Protein AF-0000000080635692 (afdb_homodimer)

Structure (mmCIF, N/CA/C/O backbone):
data_AF-0000000080635692-model_v1
#
loop_
_entity.id
_entity.type
_entity.pdbx_description
1 polymer 'GapR-like DNA-binding domain-containing protein'
#
loop_
_atom_site.group_PDB
_atom_site.id
_atom_site.type_symbol
_atom_site.label_atom_id
_atom_site.label_alt_id
_atom_site.label_comp_id
_atom_site.label_asym_id
_atom_site.label_entity_id
_atom_site.label_seq_id
_atom_site.pdbx_PDB_ins_code
_atom_site.Cartn_x
_atom_site.Cartn_y
_atom_site.Cartn_z
_atom_site.occupancy
_atom_site.B_iso_or_equiv
_atom_site.auth_seq_id
_atom_site.auth_comp_id
_atom_site.auth_asym_id
_atom_site.auth_atom_id
_atom_site.pdbx_PDB_model_num
ATOM 1 N N . MET A 1 1 ? 3.641 36.094 13.242 1 34.53 1 MET A N 1
ATOM 2 C CA . MET A 1 1 ? 2.211 35.938 12.977 1 34.53 1 MET A CA 1
ATOM 3 C C . MET A 1 1 ? 1.721 34.562 13.352 1 34.53 1 MET A C 1
ATOM 5 O O . MET A 1 1 ? 2.088 33.562 12.703 1 34.53 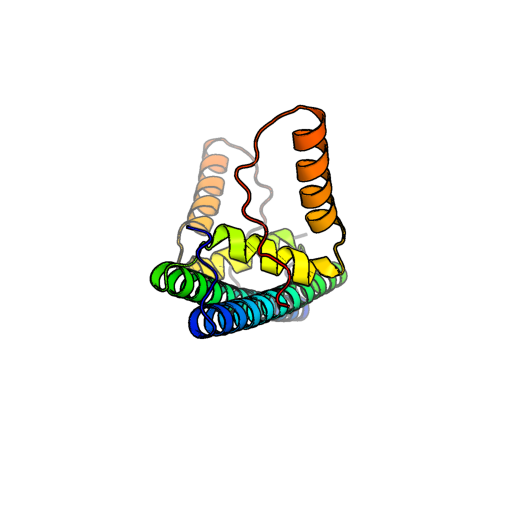1 MET A O 1
ATOM 9 N N . THR A 1 2 ? 1.763 34.188 14.562 1 43.5 2 THR A N 1
ATOM 10 C CA . THR A 1 2 ? 1.335 32.969 15.211 1 43.5 2 THR A CA 1
ATOM 11 C C . THR A 1 2 ? 0.018 32.469 14.625 1 43.5 2 THR A C 1
ATOM 13 O O . THR A 1 2 ? -1.03 33.094 14.828 1 43.5 2 THR A O 1
ATOM 16 N N . THR A 1 3 ? -0.09 32.25 13.336 1 49.03 3 THR A N 1
ATOM 17 C CA . THR A 1 3 ? -1.392 32.094 12.695 1 49.03 3 THR A CA 1
ATOM 18 C C . THR A 1 3 ? -2.201 31.016 13.422 1 49.03 3 THR A C 1
ATOM 20 O O . THR A 1 3 ? -1.863 29.828 13.359 1 49.03 3 THR A O 1
ATOM 23 N N . GLY A 1 4 ? -2.609 31.234 14.594 1 55.62 4 GLY A N 1
ATOM 24 C CA . GLY A 1 4 ? -3.666 30.516 15.281 1 55.62 4 GLY A CA 1
ATOM 25 C C . GLY A 1 4 ? -4.773 30.062 14.352 1 55.62 4 GLY A C 1
ATOM 26 O O . GLY A 1 4 ? -5.117 30.75 13.391 1 55.62 4 GLY A O 1
ATOM 27 N N . PHE A 1 5 ? -4.711 28.703 14.07 1 64.5 5 PHE A N 1
ATOM 28 C CA . PHE A 1 5 ? -5.852 28.219 13.305 1 64.5 5 PHE A CA 1
ATOM 29 C C . PHE A 1 5 ? -7.152 28.812 13.836 1 64.5 5 PHE A C 1
ATOM 31 O O . PHE A 1 5 ? -7.348 28.906 15.047 1 64.5 5 PHE A O 1
ATOM 38 N N . ASN A 1 6 ? -7.836 29.609 12.984 1 79.62 6 ASN A N 1
ATOM 39 C CA . ASN A 1 6 ? -9.211 29.875 13.406 1 79.62 6 ASN A CA 1
ATOM 40 C C . ASN A 1 6 ? -10.016 28.578 13.539 1 79.62 6 ASN A C 1
ATOM 42 O O . ASN A 1 6 ? -9.539 27.516 13.164 1 79.62 6 ASN A O 1
ATOM 46 N N . THR A 1 7 ? -11.055 28.719 14.281 1 84.75 7 THR A N 1
ATOM 47 C CA . THR A 1 7 ? -11.875 27.578 14.664 1 84.75 7 THR A CA 1
ATOM 48 C C . THR A 1 7 ? -12.312 26.797 13.43 1 84.75 7 THR A C 1
ATOM 50 O O . THR A 1 7 ? -12.375 25.562 13.461 1 84.75 7 THR A O 1
ATOM 53 N N . THR A 1 8 ? -12.562 27.469 12.273 1 90 8 THR A N 1
ATOM 54 C CA . THR A 1 8 ? -13.023 26.828 11.047 1 90 8 THR A CA 1
ATOM 55 C C . THR A 1 8 ? -11.914 25.969 10.438 1 90 8 THR A C 1
ATOM 57 O O . THR A 1 8 ? -12.148 24.828 10.023 1 90 8 THR A O 1
ATOM 60 N N . ALA A 1 9 ? -10.758 26.531 10.328 1 89.5 9 ALA A N 1
ATOM 61 C CA . ALA A 1 9 ? -9.617 25.797 9.781 1 89.5 9 ALA A CA 1
ATOM 62 C C . ALA A 1 9 ? -9.273 24.594 10.656 1 89.5 9 ALA A C 1
ATOM 64 O O . ALA A 1 9 ? -8.938 23.516 10.141 1 89.5 9 ALA A O 1
ATOM 65 N N . ALA A 1 10 ? -9.422 24.766 11.93 1 89.5 10 ALA A N 1
ATOM 66 C CA . ALA A 1 10 ? -9.156 23.672 12.859 1 89.5 10 ALA A CA 1
ATOM 67 C C . ALA A 1 10 ? -10.133 22.531 12.656 1 89.5 10 ALA A C 1
ATOM 69 O O . ALA A 1 10 ? -9.742 21.359 12.656 1 89.5 10 ALA A O 1
ATOM 70 N N . ASP A 1 11 ? -11.328 22.859 12.5 1 92.88 11 ASP A N 1
ATOM 71 C CA . ASP A 1 11 ? -12.367 21.859 12.281 1 92.88 11 ASP A CA 1
ATOM 72 C C . ASP A 1 11 ? -12.148 21.125 10.969 1 92.88 11 ASP A C 1
ATOM 74 O O . ASP A 1 11 ? -12.312 19.906 10.906 1 92.88 11 ASP A O 1
ATOM 78 N N . GLN A 1 12 ? -11.773 21.828 9.906 1 95.56 12 GLN A N 1
ATOM 79 C CA . GLN A 1 12 ? -11.508 21.219 8.609 1 95.56 12 GLN A CA 1
ATOM 80 C C . GLN A 1 12 ? -10.336 20.25 8.688 1 95.56 12 GLN A C 1
ATOM 82 O O . GLN A 1 12 ? -10.398 19.141 8.156 1 95.56 12 GLN A O 1
ATOM 87 N N . LEU A 1 13 ? -9.367 20.719 9.367 1 96 13 LEU A N 1
ATOM 88 C CA . LEU A 1 13 ? -8.188 19.875 9.523 1 96 13 LEU A CA 1
ATOM 89 C C . LEU A 1 13 ? -8.531 18.594 10.258 1 96 13 LEU A C 1
ATOM 91 O O . LEU A 1 13 ? -8.07 17.516 9.875 1 96 13 LEU A O 1
ATOM 95 N N . LYS A 1 14 ? -9.297 18.703 11.266 1 95.81 14 LYS A N 1
ATOM 96 C CA . LYS A 1 14 ? -9.734 17.516 12.016 1 95.81 14 LYS A CA 1
ATOM 97 C C . LYS A 1 14 ? -10.508 16.562 11.117 1 95.81 14 LYS A C 1
ATOM 99 O O . LYS A 1 14 ? -10.32 15.344 11.188 1 95.81 14 LYS A O 1
ATOM 104 N N . GLN A 1 15 ? -11.297 17.078 10.266 1 97.5 15 GLN A N 1
ATOM 105 C CA . GLN A 1 15 ? -12.078 16.234 9.359 1 97.5 15 GLN A CA 1
ATOM 106 C C . GLN A 1 15 ? -11.172 15.5 8.375 1 97.5 15 GLN A C 1
ATOM 108 O O . GLN A 1 15 ? -11.375 14.312 8.102 1 97.5 15 GLN A O 1
ATOM 113 N N . PHE A 1 16 ? -10.211 16.234 7.84 1 98 16 PHE A N 1
ATOM 114 C CA . PHE A 1 16 ? -9.266 15.609 6.922 1 98 16 PHE A CA 1
ATOM 115 C C . PHE A 1 16 ? -8.492 14.5 7.617 1 98 16 PHE A C 1
ATOM 117 O O . PHE A 1 16 ? -8.367 13.398 7.082 1 98 16 PHE A O 1
ATOM 124 N N . ALA A 1 17 ? -8.07 14.727 8.773 1 96.88 17 ALA A N 1
ATOM 125 C CA . ALA A 1 17 ? -7.297 13.742 9.523 1 96.88 17 ALA A CA 1
ATOM 126 C C . ALA A 1 17 ? -8.117 12.484 9.781 1 96.88 17 ALA A C 1
ATOM 128 O O . ALA A 1 17 ? -7.625 11.367 9.594 1 96.88 17 ALA A O 1
ATOM 129 N N . ASP A 1 18 ? -9.344 12.734 10.156 1 97.62 18 ASP A N 1
ATOM 130 C CA . ASP A 1 18 ? -10.227 11.609 10.445 1 97.62 18 ASP A CA 1
ATOM 131 C C . ASP A 1 18 ? -10.461 10.758 9.195 1 97.62 18 ASP A C 1
ATOM 133 O O . ASP A 1 18 ? -10.438 9.523 9.266 1 97.62 18 ASP A O 1
ATOM 137 N N . ARG A 1 19 ? -10.688 11.383 8.102 1 98.62 19 ARG A N 1
ATOM 138 C CA . ARG A 1 19 ? -10.914 10.672 6.852 1 98.62 19 ARG A CA 1
ATOM 139 C C . ARG A 1 19 ? -9.664 9.914 6.422 1 98.62 19 ARG A C 1
ATOM 141 O O . ARG A 1 19 ? -9.75 8.766 5.98 1 98.62 19 ARG A O 1
ATOM 148 N N . MET A 1 20 ? -8.578 10.547 6.543 1 98.19 20 MET A N 1
ATOM 149 C CA . MET A 1 20 ? -7.316 9.914 6.172 1 98.19 20 MET A CA 1
ATOM 150 C C . MET A 1 20 ? -7.059 8.672 7.02 1 98.19 20 MET A C 1
ATOM 152 O O . MET A 1 20 ? -6.691 7.621 6.492 1 98.19 20 MET A O 1
ATOM 156 N N . GLU A 1 21 ? -7.234 8.883 8.273 1 95.75 21 GLU A N 1
ATOM 157 C CA . GLU A 1 21 ? -7.055 7.762 9.188 1 95.75 21 GLU A CA 1
ATOM 158 C C . GLU A 1 21 ? -7.965 6.598 8.82 1 95.75 21 GLU A C 1
ATOM 160 O O . GLU A 1 21 ? -7.527 5.445 8.789 1 95.75 21 GLU A O 1
ATOM 165 N N . ARG A 1 22 ? -9.172 6.938 8.539 1 98.06 22 ARG A N 1
ATOM 166 C CA . ARG A 1 22 ? -10.141 5.91 8.18 1 98.06 22 ARG A CA 1
ATOM 167 C C . ARG A 1 22 ? -9.711 5.176 6.91 1 98.06 22 ARG A C 1
ATOM 169 O O . ARG A 1 22 ? -9.781 3.947 6.844 1 98.06 22 ARG A O 1
ATOM 176 N N . LEU A 1 23 ? -9.289 5.906 5.926 1 98.38 23 LEU A N 1
ATOM 177 C CA . LEU A 1 23 ? -8.828 5.305 4.676 1 98.38 23 LEU A CA 1
ATOM 178 C C . LEU A 1 23 ? -7.625 4.402 4.914 1 98.38 23 LEU A C 1
ATOM 180 O O . LEU A 1 23 ? -7.57 3.281 4.406 1 98.38 23 LEU A O 1
ATOM 184 N N . MET A 1 24 ? -6.75 4.855 5.688 1 96.81 24 MET A N 1
ATOM 185 C CA . MET A 1 24 ? -5.535 4.09 5.945 1 96.81 24 MET A CA 1
ATOM 186 C C . MET A 1 24 ? -5.848 2.82 6.734 1 96.81 24 MET A C 1
ATOM 188 O O . MET A 1 24 ? -5.262 1.767 6.48 1 96.81 24 MET A O 1
ATOM 192 N N . ASP A 1 25 ? -6.773 2.959 7.68 1 96.69 25 ASP A N 1
ATOM 193 C CA . ASP A 1 25 ? -7.191 1.784 8.438 1 96.69 25 ASP A CA 1
ATOM 194 C C . ASP A 1 25 ? -7.84 0.744 7.531 1 96.69 25 ASP A C 1
ATOM 196 O O . ASP A 1 25 ? -7.594 -0.456 7.672 1 96.69 25 ASP A O 1
ATOM 200 N N . GLU A 1 26 ? -8.641 1.218 6.652 1 98.5 26 GLU A N 1
ATOM 201 C CA . GLU A 1 26 ? -9.289 0.305 5.715 1 98.5 26 GLU A CA 1
ATOM 202 C C . GLU A 1 26 ? -8.266 -0.375 4.809 1 98.5 26 GLU A C 1
ATOM 204 O O . GLU A 1 26 ? -8.344 -1.582 4.57 1 98.5 26 GLU A O 1
ATOM 209 N N . ILE A 1 27 ? -7.34 0.357 4.375 1 98.19 27 ILE A N 1
ATOM 210 C CA . ILE A 1 27 ? -6.281 -0.199 3.537 1 98.19 27 ILE A CA 1
ATOM 211 C C . ILE A 1 27 ? -5.516 -1.268 4.316 1 98.19 27 ILE A C 1
ATOM 213 O O . ILE A 1 27 ? -5.289 -2.369 3.809 1 98.19 27 ILE A O 1
ATOM 217 N N . ASP A 1 28 ? -5.145 -0.948 5.535 1 96.69 28 ASP A N 1
ATOM 218 C CA . ASP A 1 28 ? -4.391 -1.886 6.363 1 96.69 28 ASP A CA 1
ATOM 219 C C . ASP A 1 28 ? -5.188 -3.168 6.598 1 96.69 28 ASP A C 1
ATOM 221 O O . ASP A 1 28 ? -4.613 -4.258 6.645 1 96.69 28 ASP A O 1
ATOM 225 N N . GLY A 1 29 ? -6.48 -2.986 6.809 1 97.88 29 GLY A N 1
ATOM 226 C CA . GLY A 1 29 ? -7.316 -4.168 6.949 1 97.88 29 GLY A CA 1
ATOM 227 C C . GLY A 1 29 ? -7.273 -5.078 5.738 1 97.88 29 GLY A C 1
ATOM 228 O O . GLY A 1 29 ? -7.133 -6.293 5.871 1 97.88 29 GLY A O 1
ATOM 229 N N . LEU A 1 30 ? -7.262 -4.48 4.582 1 98.62 30 LEU A N 1
ATOM 230 C CA . LEU A 1 30 ? -7.227 -5.258 3.35 1 98.62 30 LEU A CA 1
ATOM 231 C C . LEU A 1 30 ? -5.848 -5.883 3.143 1 98.62 30 LEU A C 1
ATOM 233 O O . LEU A 1 30 ? -5.738 -6.996 2.631 1 98.62 30 LEU A O 1
ATOM 237 N N . LYS A 1 31 ? -4.828 -5.203 3.492 1 98.19 31 LYS A N 1
ATOM 238 C CA . LYS A 1 31 ? -3.477 -5.75 3.41 1 98.19 31 LYS A CA 1
ATOM 239 C C . LYS A 1 31 ? -3.318 -6.965 4.324 1 98.19 31 LYS A C 1
ATOM 241 O O . LYS A 1 31 ? -2.639 -7.93 3.969 1 98.19 31 LYS A O 1
ATOM 246 N N . ALA A 1 32 ? -3.92 -6.832 5.492 1 98.19 32 ALA A N 1
ATOM 247 C CA . ALA A 1 32 ? -3.885 -7.973 6.406 1 98.19 32 ALA A CA 1
ATOM 248 C C . ALA A 1 32 ? -4.617 -9.172 5.812 1 98.19 32 ALA A C 1
ATOM 250 O O . ALA A 1 32 ? -4.141 -10.305 5.898 1 98.19 32 ALA A O 1
ATOM 251 N N . ASP A 1 33 ? -5.777 -8.938 5.137 1 98.75 33 ASP A N 1
ATOM 252 C CA . ASP A 1 33 ? -6.512 -9.992 4.453 1 98.75 33 ASP A CA 1
ATOM 253 C C . ASP A 1 33 ? -5.676 -10.609 3.336 1 98.75 33 ASP A C 1
ATOM 255 O O . ASP A 1 33 ? -5.688 -11.828 3.146 1 98.75 33 ASP A O 1
ATOM 259 N N . LEU A 1 34 ? -4.977 -9.773 2.652 1 98.5 34 LEU A N 1
ATOM 260 C CA . LEU A 1 34 ? -4.113 -10.227 1.568 1 98.5 34 LEU A CA 1
ATOM 261 C C . LEU A 1 34 ? -2.992 -11.109 2.104 1 98.5 34 LEU A C 1
ATOM 263 O O . LEU A 1 34 ? -2.684 -12.156 1.52 1 98.5 34 LEU A O 1
ATOM 267 N N . LYS A 1 35 ? -2.414 -10.703 3.162 1 98.31 35 LYS A N 1
ATOM 268 C CA . LYS A 1 35 ? -1.378 -11.5 3.809 1 98.31 35 LYS A CA 1
ATOM 269 C C . LYS A 1 35 ? -1.917 -12.867 4.219 1 98.31 35 LYS A C 1
ATOM 271 O O . LYS A 1 35 ? -1.256 -13.891 4.016 1 98.31 35 LYS A O 1
ATOM 276 N N . ASP A 1 36 ? -3.084 -12.883 4.828 1 98.69 36 ASP A N 1
ATOM 277 C CA . ASP A 1 36 ? -3.713 -14.133 5.23 1 98.69 36 ASP A CA 1
ATOM 278 C C . ASP A 1 36 ? -3.99 -15.023 4.02 1 98.69 36 ASP A C 1
ATOM 280 O O . ASP A 1 36 ? -3.789 -16.234 4.074 1 98.69 36 ASP A O 1
ATOM 284 N N . LEU A 1 37 ? -4.418 -14.375 2.984 1 98.62 37 LEU A N 1
ATOM 285 C CA . LEU A 1 37 ? -4.684 -15.117 1.758 1 98.62 37 LEU A CA 1
ATOM 286 C C . LEU A 1 37 ? -3.402 -15.727 1.206 1 98.62 37 LEU A C 1
ATOM 288 O O . LEU A 1 37 ? -3.4 -16.875 0.763 1 98.62 37 LEU A O 1
ATOM 292 N N . A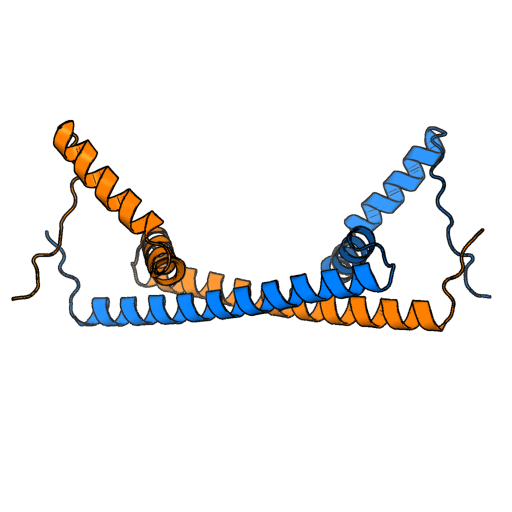RG A 1 38 ? -2.359 -15.055 1.225 1 98.25 38 ARG A N 1
ATOM 293 C CA . ARG A 1 38 ? -1.072 -15.57 0.768 1 98.25 38 ARG A CA 1
ATOM 294 C C . ARG A 1 38 ? -0.627 -16.75 1.613 1 98.25 38 ARG A C 1
ATOM 296 O O . ARG A 1 38 ? -0.097 -17.734 1.085 1 98.25 38 ARG A O 1
ATOM 303 N N . SER A 1 39 ? -0.915 -16.656 2.932 1 98.38 39 SER A N 1
ATOM 304 C CA . SER A 1 39 ? -0.61 -17.781 3.82 1 98.38 39 SER A CA 1
ATOM 305 C C . SER A 1 39 ? -1.441 -19 3.469 1 98.38 39 SER A C 1
ATOM 307 O O . SER A 1 39 ? -0.943 -20.141 3.516 1 98.38 39 SER A O 1
ATOM 309 N N . GLU A 1 40 ? -2.721 -18.828 3.109 1 98.25 40 GLU A N 1
ATOM 310 C CA . GLU A 1 40 ? -3.588 -19.922 2.668 1 98.25 40 GLU A CA 1
ATOM 311 C C . GLU A 1 40 ? -3.051 -20.578 1.396 1 98.25 40 GLU A C 1
ATOM 313 O O . GLU A 1 40 ? -3.035 -21.797 1.278 1 98.25 40 GLU A O 1
ATOM 318 N N . VAL A 1 41 ? -2.688 -19.781 0.514 1 97.69 41 VAL A N 1
ATOM 319 C CA . VAL A 1 41 ? -2.143 -20.25 -0.758 1 97.69 41 VAL A CA 1
ATOM 320 C C . VAL A 1 41 ? -0.922 -21.125 -0.506 1 97.69 41 VAL A C 1
ATOM 322 O O . VAL A 1 41 ? -0.829 -22.234 -1.041 1 97.69 41 VAL A O 1
ATOM 325 N N . LYS A 1 42 ? -0.024 -20.641 0.302 1 97.56 42 LYS A N 1
ATOM 326 C CA . LYS A 1 42 ? 1.175 -21.391 0.653 1 97.56 42 LYS A CA 1
ATOM 327 C C . LYS A 1 42 ? 0.815 -22.719 1.311 1 97.56 42 LYS A C 1
ATOM 329 O O . LYS A 1 42 ? 1.393 -23.75 0.981 1 97.56 42 LYS A O 1
ATOM 334 N N . SER A 1 43 ? -0.091 -22.75 2.152 1 97.81 43 SER A N 1
ATOM 335 C CA . SER A 1 43 ? -0.489 -23.953 2.875 1 97.81 43 SER A CA 1
ATOM 336 C C . SER A 1 43 ? -1.114 -24.984 1.937 1 97.81 43 SER A C 1
ATOM 338 O O . SER A 1 43 ? -1.031 -26.188 2.182 1 97.81 43 SER A O 1
ATOM 340 N N . ALA A 1 44 ? -1.711 -24.516 0.87 1 96.56 44 ALA A N 1
ATOM 341 C CA . ALA A 1 44 ? -2.357 -25.391 -0.106 1 96.56 44 ALA A CA 1
ATOM 342 C C . ALA A 1 44 ? -1.337 -25.969 -1.08 1 96.56 44 ALA A C 1
ATOM 344 O O . ALA A 1 44 ? -1.682 -26.797 -1.928 1 96.56 44 ALA A O 1
ATOM 345 N N . GLY A 1 45 ? -0.077 -25.469 -0.987 1 95.94 45 GLY A N 1
ATOM 346 C CA . GLY A 1 45 ? 1.001 -26.062 -1.765 1 95.94 45 GLY A CA 1
ATOM 347 C C . GLY A 1 45 ? 1.312 -25.281 -3.033 1 95.94 45 GLY A C 1
ATOM 348 O O . GLY A 1 45 ? 2.004 -25.797 -3.92 1 95.94 45 GLY A O 1
ATOM 349 N N . PHE A 1 46 ? 0.699 -24.109 -3.129 1 95.56 46 PHE A N 1
ATOM 350 C CA . PHE A 1 46 ? 0.946 -23.297 -4.316 1 95.56 46 PHE A CA 1
ATOM 351 C C . PHE A 1 46 ? 2.119 -22.359 -4.09 1 95.56 46 PHE A C 1
ATOM 353 O O . PHE A 1 46 ? 2.445 -22.031 -2.949 1 95.56 46 PHE A O 1
ATOM 360 N N . ASN A 1 47 ? 2.709 -21.906 -5.258 1 95.5 47 ASN A N 1
ATOM 361 C CA . ASN A 1 47 ? 3.781 -20.922 -5.258 1 95.5 47 ASN A CA 1
ATOM 362 C C . ASN A 1 47 ? 3.232 -19.5 -5.223 1 95.5 47 ASN A C 1
ATOM 364 O O . ASN A 1 47 ? 2.699 -19.016 -6.219 1 95.5 47 ASN A O 1
ATOM 368 N N . ILE A 1 48 ? 3.479 -18.859 -4.16 1 96.38 48 ILE A N 1
ATOM 369 C CA . ILE A 1 48 ? 2.885 -17.547 -3.926 1 96.38 48 ILE A CA 1
ATOM 370 C C . ILE A 1 48 ? 3.492 -16.531 -4.887 1 96.38 48 ILE A C 1
ATOM 372 O O . ILE A 1 48 ? 2.793 -15.641 -5.391 1 96.38 48 ILE A O 1
ATOM 376 N N . LYS A 1 49 ? 4.75 -16.547 -5.09 1 93.06 49 LYS A N 1
ATOM 377 C CA . LYS A 1 49 ? 5.406 -15.586 -5.98 1 93.06 49 LYS A CA 1
ATOM 378 C C . LYS A 1 49 ? 4.887 -15.727 -7.41 1 93.06 49 LYS A C 1
ATOM 380 O O . LYS A 1 49 ? 4.691 -14.727 -8.102 1 93.06 49 LYS A O 1
ATOM 385 N N . ALA A 1 50 ? 4.711 -16.953 -7.832 1 91.38 50 ALA A N 1
ATOM 386 C CA . ALA A 1 50 ? 4.137 -17.203 -9.148 1 91.38 50 ALA A CA 1
ATOM 387 C C . ALA A 1 50 ? 2.719 -16.641 -9.242 1 91.38 50 ALA A C 1
ATOM 389 O O . AL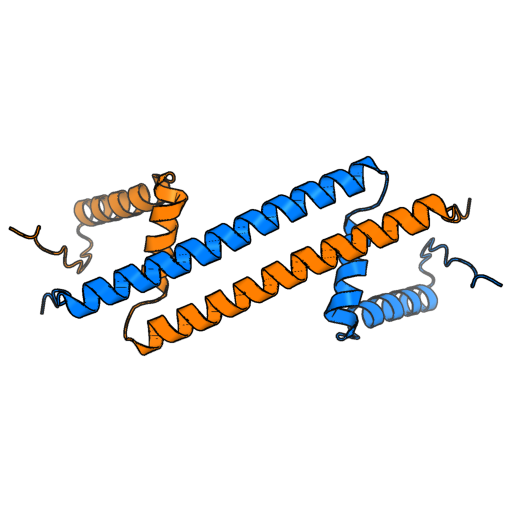A A 1 50 ? 2.35 -16.031 -10.25 1 91.38 50 ALA A O 1
ATOM 390 N N . LEU A 1 51 ? 1.971 -16.875 -8.172 1 94.81 51 LEU A N 1
ATOM 391 C CA . LEU A 1 51 ? 0.606 -16.359 -8.148 1 94.81 51 LEU A CA 1
ATOM 392 C C . LEU A 1 51 ? 0.602 -14.836 -8.188 1 94.81 51 LEU A C 1
ATOM 394 O O . LEU A 1 51 ? -0.206 -14.227 -8.898 1 94.81 51 LEU A O 1
ATOM 398 N N . ASP A 1 52 ? 1.481 -14.273 -7.465 1 93.12 52 ASP A N 1
ATOM 399 C CA . ASP A 1 52 ? 1.615 -12.82 -7.48 1 93.12 52 ASP A CA 1
ATOM 400 C C . ASP A 1 52 ? 1.857 -12.305 -8.898 1 93.12 52 ASP A C 1
ATOM 402 O O . ASP A 1 52 ? 1.209 -11.352 -9.336 1 93.12 52 ASP A O 1
ATOM 406 N N . LYS A 1 53 ? 2.793 -12.867 -9.539 1 88.38 53 LYS A N 1
ATOM 407 C CA . LYS A 1 53 ? 3.117 -12.461 -10.898 1 88.38 53 LYS A CA 1
ATOM 408 C C . LYS A 1 53 ? 1.931 -12.68 -11.836 1 88.38 53 LYS A C 1
ATOM 410 O O . LYS A 1 53 ? 1.661 -11.852 -12.711 1 88.38 53 LYS A O 1
ATOM 415 N N . LEU A 1 54 ? 1.24 -13.812 -11.656 1 90.31 54 LEU A N 1
ATOM 416 C CA . LEU A 1 54 ? 0.06 -14.102 -12.461 1 90.31 54 LEU A CA 1
ATOM 417 C C . LEU A 1 54 ? -0.994 -13.016 -12.289 1 90.31 54 LEU A C 1
ATOM 419 O O . LEU A 1 54 ? -1.526 -12.5 -13.281 1 90.31 54 LEU A O 1
ATOM 423 N N . VAL A 1 55 ? -1.242 -12.68 -11.047 1 92.5 55 VAL A N 1
ATOM 424 C CA . VAL A 1 55 ? -2.26 -11.68 -10.758 1 92.5 55 VAL A CA 1
ATOM 425 C C . VAL A 1 55 ? -1.809 -10.312 -11.273 1 92.5 55 VAL A C 1
ATOM 427 O O . VAL A 1 55 ? -2.615 -9.547 -11.812 1 92.5 55 VAL A O 1
ATOM 430 N N . ALA A 1 56 ? -0.522 -10.031 -11.172 1 88.56 56 ALA A N 1
ATOM 431 C CA . ALA A 1 56 ? 0.018 -8.789 -11.719 1 88.56 56 ALA A CA 1
ATOM 432 C C . ALA A 1 56 ? -0.214 -8.711 -13.219 1 88.56 56 ALA A C 1
ATOM 434 O O . ALA A 1 56 ? -0.571 -7.648 -13.742 1 88.56 56 ALA A O 1
ATOM 435 N N . ILE A 1 57 ? -0.02 -9.742 -13.867 1 84.5 57 ILE A N 1
ATOM 436 C CA . ILE A 1 57 ? -0.217 -9.805 -15.305 1 84.5 57 ILE A CA 1
ATOM 437 C C . ILE A 1 57 ? -1.692 -9.594 -15.641 1 84.5 57 ILE A C 1
ATOM 439 O O . ILE A 1 57 ? -2.027 -8.859 -16.562 1 84.5 57 ILE A O 1
ATOM 443 N N . ARG A 1 58 ? -2.527 -10.219 -14.836 1 86 58 ARG A N 1
ATOM 444 C CA . ARG A 1 58 ? -3.967 -10.086 -15.047 1 86 58 ARG A CA 1
ATOM 445 C C . ARG A 1 58 ? -4.414 -8.633 -14.875 1 86 58 ARG A C 1
ATOM 447 O O . ARG A 1 58 ? -5.277 -8.156 -15.609 1 86 58 ARG A O 1
ATOM 454 N N . ARG A 1 59 ? -3.881 -8.07 -13.859 1 87.44 59 ARG A N 1
ATOM 455 C CA . ARG A 1 59 ? -4.285 -6.715 -13.516 1 87.44 59 ARG A CA 1
ATOM 456 C C . ARG A 1 59 ? -3.688 -5.703 -14.492 1 87.44 59 ARG A C 1
ATOM 458 O O . ARG A 1 59 ? -4.301 -4.676 -14.781 1 87.44 59 ARG A O 1
ATOM 465 N N . LYS A 1 60 ? -2.309 -5.949 -14.547 1 72.25 60 LYS A N 1
ATOM 466 C CA . LYS A 1 60 ? -1.646 -5.105 -15.539 1 72.25 60 LYS A CA 1
ATOM 467 C C . LYS A 1 60 ? -2.072 -5.484 -16.953 1 72.25 60 LYS A C 1
ATOM 469 O O . LYS A 1 60 ? -1.646 -4.855 -17.922 1 72.25 60 LYS A O 1
ATOM 474 N N . ASP A 1 61 ? -2.496 -6.879 -16.953 1 59.03 61 ASP A N 1
ATOM 475 C CA . ASP A 1 61 ? -2.912 -7.43 -18.25 1 59.03 61 ASP A CA 1
ATOM 476 C C . ASP A 1 61 ? -3.625 -6.379 -19.094 1 59.03 61 ASP A C 1
ATOM 478 O O . ASP A 1 61 ? -3.533 -6.391 -20.312 1 59.03 61 ASP A O 1
ATOM 482 N N . ALA A 1 62 ? -4.27 -5.328 -18.406 1 53.19 62 ALA A N 1
ATOM 483 C CA . ALA A 1 62 ? -4.289 -4.367 -19.5 1 53.19 62 ALA A CA 1
ATOM 484 C C . ALA A 1 62 ? -2.871 -3.99 -19.922 1 53.19 62 ALA A C 1
ATOM 486 O O . ALA A 1 62 ? -2.666 -3.424 -21 1 53.19 62 ALA A O 1
ATOM 487 N N . GLY A 1 63 ? -1.911 -4.484 -18.922 1 51.75 63 GLY A N 1
ATOM 488 C CA . GLY A 1 63 ? -0.561 -3.984 -19.125 1 51.75 63 GLY A CA 1
ATOM 489 C C . GLY A 1 63 ? 0.361 -5.008 -19.766 1 51.75 63 GLY A C 1
ATOM 490 O O . GLY A 1 63 ? 0.607 -6.07 -19.188 1 51.75 63 GLY A O 1
ATOM 491 N N . GLU A 1 64 ? 0.564 -5.543 -20.828 1 65.69 64 GLU A N 1
ATOM 492 C CA . GLU A 1 64 ? 1.347 -6.059 -21.953 1 65.69 64 GLU A CA 1
ATOM 493 C C . GLU A 1 64 ? 2.828 -6.141 -21.594 1 65.69 64 GLU A C 1
ATOM 495 O O . GLU A 1 64 ? 3.523 -7.062 -22.016 1 65.69 64 GLU A O 1
ATOM 500 N N . GLN A 1 65 ? 3.104 -5.73 -20.391 1 71.88 65 GLN A N 1
ATOM 501 C CA . GLN A 1 65 ? 4.539 -5.566 -20.172 1 71.88 65 GLN A CA 1
ATOM 502 C C . GLN A 1 65 ? 5.145 -6.812 -19.531 1 71.88 65 GLN A C 1
ATOM 504 O O . GLN A 1 65 ? 6.215 -7.266 -19.938 1 71.88 65 GLN A O 1
ATOM 509 N N . GLU A 1 66 ? 4.414 -7.41 -18.516 1 73.56 66 GLU A N 1
ATOM 510 C CA . GLU A 1 66 ? 4.965 -8.586 -17.844 1 73.56 66 GLU A CA 1
ATOM 511 C C . GLU A 1 66 ? 4.945 -9.805 -18.766 1 73.56 66 GLU A C 1
ATOM 513 O O . GLU A 1 66 ? 5.906 -10.578 -18.812 1 73.56 66 GLU A O 1
ATOM 518 N N . ALA A 1 67 ? 3.924 -9.859 -19.391 1 75.69 67 ALA A N 1
ATOM 519 C CA . ALA A 1 67 ? 3.844 -10.938 -20.375 1 75.69 67 ALA A CA 1
ATOM 520 C C . ALA A 1 67 ? 4.922 -10.789 -21.453 1 75.69 67 ALA A C 1
ATOM 522 O O . ALA A 1 67 ? 5.52 -11.781 -21.875 1 75.69 67 ALA A O 1
ATOM 523 N N . GLU A 1 68 ? 5.129 -9.602 -21.781 1 80.5 68 GLU A N 1
ATOM 524 C CA . GLU A 1 68 ? 6.164 -9.297 -22.766 1 80.5 68 GLU A CA 1
ATOM 525 C C . GLU A 1 68 ? 7.547 -9.672 -22.234 1 80.5 68 GLU A C 1
ATOM 527 O O . GLU A 1 68 ? 8.352 -10.266 -22.953 1 80.5 68 GLU A O 1
ATOM 532 N N . LEU A 1 69 ? 7.676 -9.445 -21.016 1 79.38 69 LEU A N 1
ATOM 533 C CA . LEU A 1 69 ? 8.953 -9.781 -20.391 1 79.38 69 LEU A CA 1
ATOM 534 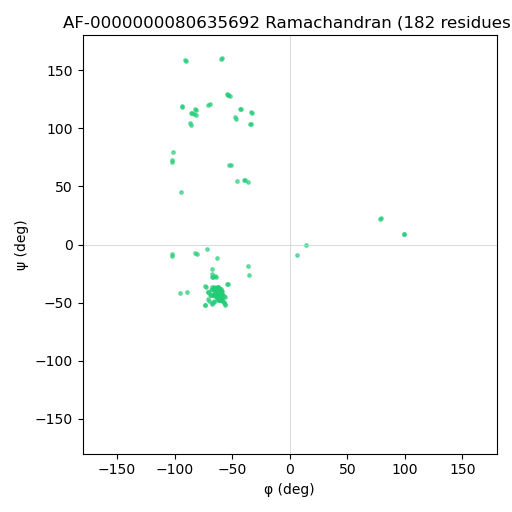C C . LEU A 1 69 ? 9.188 -11.289 -20.406 1 79.38 69 LEU A C 1
ATOM 536 O O . LEU A 1 69 ? 10.281 -11.742 -20.766 1 79.38 69 LEU A O 1
ATOM 540 N N . LEU A 1 70 ? 8.211 -11.977 -20 1 78.62 70 LEU A N 1
ATOM 541 C CA . LEU A 1 70 ? 8.344 -13.43 -19.984 1 78.62 70 LEU A CA 1
ATOM 542 C C . LEU A 1 70 ? 8.594 -13.969 -21.391 1 78.62 70 LEU A C 1
ATOM 544 O O . LEU A 1 70 ? 9.414 -14.875 -21.562 1 78.62 70 LEU A O 1
ATOM 548 N N . ASN A 1 71 ? 7.887 -13.43 -22.328 1 83.75 71 ASN A N 1
ATOM 549 C CA . ASN A 1 71 ? 8.117 -13.82 -23.719 1 83.75 71 ASN A CA 1
ATOM 550 C C . ASN A 1 71 ? 9.547 -13.531 -24.156 1 83.75 71 ASN A C 1
ATOM 552 O O . ASN A 1 71 ? 10.188 -14.367 -24.797 1 83.75 71 ASN A O 1
ATOM 556 N N . ASP A 1 72 ? 9.977 -12.398 -23.812 1 86.25 72 ASP A N 1
ATOM 557 C CA . ASP A 1 72 ? 11.336 -12.016 -24.172 1 86.25 72 ASP A CA 1
ATOM 558 C C . ASP A 1 72 ? 12.359 -12.938 -23.5 1 86.25 72 ASP A C 1
ATOM 560 O O . ASP A 1 72 ? 13.344 -13.328 -24.125 1 86.25 72 ASP A O 1
ATOM 564 N N . LEU A 1 73 ? 12.086 -13.211 -22.297 1 85.5 73 LEU A N 1
ATOM 565 C CA . LEU A 1 73 ? 12.984 -14.102 -21.562 1 85.5 73 LEU A CA 1
ATOM 566 C C . LEU A 1 73 ? 13.055 -15.469 -22.234 1 85.5 73 LEU A C 1
ATOM 568 O O . LEU A 1 73 ? 14.141 -16.031 -22.391 1 85.5 73 LEU A O 1
ATOM 572 N N . MET A 1 74 ? 11.961 -15.992 -22.594 1 85.94 74 MET A N 1
ATOM 573 C CA . MET A 1 74 ? 11.938 -17.281 -23.281 1 85.94 74 MET A CA 1
ATOM 574 C C . MET A 1 74 ? 12.688 -17.203 -24.609 1 85.94 74 MET A C 1
ATOM 576 O O . MET A 1 74 ? 13.438 -18.125 -24.953 1 85.94 74 MET A O 1
ATOM 580 N N . LEU A 1 75 ? 12.555 -16.125 -25.25 1 89.19 75 LEU A N 1
ATOM 581 C CA . LEU A 1 75 ? 13.227 -15.906 -26.531 1 89.19 75 LEU A CA 1
ATOM 582 C C . LEU A 1 75 ? 14.734 -15.82 -26.344 1 89.19 75 LEU A C 1
ATOM 584 O O . LEU A 1 75 ? 15.492 -16.469 -27.062 1 89.19 75 LEU A O 1
ATOM 588 N N . TYR A 1 76 ? 15.234 -15.039 -25.484 1 92.25 76 TYR A N 1
ATOM 589 C CA . TYR A 1 76 ? 16.656 -14.836 -25.203 1 92.25 76 TYR A CA 1
ATOM 590 C C . TYR A 1 76 ? 17.312 -16.125 -24.75 1 92.25 76 TYR A C 1
ATOM 592 O O . TYR A 1 76 ? 18.438 -16.438 -25.156 1 92.25 76 TYR A O 1
ATOM 600 N N . ALA A 1 77 ? 16.625 -16.766 -23.922 1 86.75 77 ALA A N 1
ATOM 601 C CA . ALA A 1 77 ? 17.141 -18.047 -23.438 1 86.75 77 ALA A CA 1
ATOM 602 C C . ALA A 1 77 ? 17.344 -19.031 -24.594 1 86.75 77 ALA A C 1
ATOM 604 O O . ALA A 1 77 ? 18.375 -19.703 -24.672 1 86.75 77 ALA A O 1
ATOM 605 N N . HIS A 1 78 ? 16.359 -19.016 -25.453 1 88.19 78 HIS A N 1
ATOM 606 C CA . HIS A 1 78 ? 16.453 -19.859 -26.625 1 88.19 78 HIS A CA 1
ATOM 607 C C . HIS A 1 78 ? 17.625 -19.453 -27.516 1 88.19 78 HIS A C 1
ATOM 609 O O . HIS A 1 78 ? 18.422 -20.297 -27.922 1 88.19 78 HIS A O 1
ATOM 615 N N . ALA A 1 79 ? 17.75 -18.25 -27.75 1 92.38 79 ALA A N 1
ATOM 616 C CA . ALA A 1 79 ? 18.781 -17.719 -28.641 1 92.38 79 ALA A CA 1
ATOM 617 C C . ALA A 1 79 ? 20.172 -17.969 -28.078 1 92.38 79 ALA A C 1
ATOM 619 O O . ALA A 1 79 ? 21.125 -18.156 -28.844 1 92.38 79 ALA A O 1
ATOM 620 N N . THR A 1 80 ? 20.234 -18.062 -26.734 1 93.69 80 THR A N 1
ATOM 621 C CA . THR A 1 80 ? 21.531 -18.188 -26.094 1 93.69 80 THR A CA 1
ATOM 622 C C . THR A 1 80 ? 21.797 -19.625 -25.672 1 93.69 80 THR A C 1
ATOM 624 O O . THR A 1 80 ? 22.891 -19.938 -25.188 1 93.69 80 THR A O 1
ATOM 627 N N . GLY A 1 81 ? 20.844 -20.438 -25.75 1 88.94 81 GLY A N 1
ATOM 628 C CA . GLY A 1 81 ? 20.984 -21.828 -25.375 1 88.94 81 GLY A CA 1
ATOM 629 C C . GLY A 1 81 ? 20.922 -22.047 -23.875 1 88.94 81 GLY A C 1
ATOM 630 O O . GLY A 1 81 ? 21.484 -23 -23.344 1 88.94 81 GLY A O 1
ATOM 631 N N . THR A 1 82 ? 20.297 -21.062 -23.25 1 87 82 THR A N 1
ATOM 632 C CA . THR A 1 82 ? 20.109 -21.188 -21.812 1 87 82 THR A CA 1
ATOM 633 C C . THR A 1 82 ? 18.891 -22.062 -21.5 1 87 82 THR A C 1
ATOM 635 O O . THR A 1 82 ? 17.766 -21.719 -21.875 1 87 82 THR A O 1
ATOM 638 N N . PRO A 1 83 ? 19.109 -23.172 -20.875 1 82.81 83 PRO A N 1
ATOM 639 C CA . PRO A 1 83 ? 17.953 -24.016 -20.609 1 82.81 83 PRO A CA 1
ATOM 640 C C . PRO A 1 83 ? 17.031 -23.438 -19.547 1 82.81 83 PRO A C 1
ATOM 642 O O . PRO A 1 83 ? 17.5 -22.969 -18.516 1 82.81 83 PRO A O 1
ATOM 645 N N . LEU A 1 84 ? 15.711 -23.172 -19.938 1 77.88 84 LEU A N 1
ATOM 646 C CA . LEU A 1 84 ? 14.672 -22.812 -18.984 1 77.88 84 LEU A CA 1
ATOM 647 C C . LEU A 1 84 ? 13.781 -24.016 -18.672 1 77.88 84 LEU A C 1
ATOM 649 O O . LEU A 1 84 ? 13.445 -24.797 -19.578 1 77.88 84 LEU A O 1
ATOM 653 N N . ASP A 1 85 ? 14.18 -24.891 -17.859 1 75.88 85 ASP A N 1
ATOM 654 C CA . ASP A 1 85 ? 13.398 -26.094 -17.562 1 75.88 85 ASP A CA 1
ATOM 655 C C . ASP A 1 85 ? 11.93 -25.75 -17.328 1 75.88 85 ASP A C 1
ATOM 657 O O . ASP A 1 85 ? 11.406 -25.984 -16.234 1 75.88 85 ASP A O 1
ATOM 661 N N . ILE A 1 86 ? 11.312 -25.016 -18.375 1 74.44 86 ILE A N 1
ATOM 662 C CA . ILE A 1 86 ? 9.914 -24.625 -18.266 1 74.44 86 ILE A CA 1
ATOM 663 C C . ILE A 1 86 ? 9.031 -25.672 -18.938 1 74.44 86 ILE A C 1
ATOM 665 O O . ILE A 1 86 ? 9.336 -26.125 -20.047 1 74.44 86 ILE A O 1
ATOM 669 N N . VAL A 1 87 ? 8.18 -26.266 -18.109 1 64.75 87 VAL A N 1
ATOM 670 C CA . VAL A 1 87 ? 7.172 -27.156 -18.688 1 64.75 87 VAL A CA 1
ATOM 671 C C . VAL A 1 87 ? 5.949 -26.344 -19.109 1 64.75 87 VAL A C 1
ATOM 673 O O . VAL A 1 87 ? 5.344 -25.656 -18.297 1 64.75 87 VAL A O 1
ATOM 676 N N . VAL A 1 88 ? 5.797 -26.125 -20.406 1 64.44 88 VAL A N 1
ATOM 677 C CA . VAL A 1 88 ? 4.594 -25.453 -20.906 1 64.44 88 VAL A CA 1
ATOM 678 C C . VAL A 1 88 ? 3.467 -26.484 -21.047 1 64.44 88 VAL A C 1
ATOM 680 O O . VAL A 1 88 ? 3.645 -27.516 -21.688 1 64.44 88 VAL A O 1
ATOM 683 N N . PRO A 1 89 ? 2.508 -26.297 -20.219 1 62.81 89 PRO A N 1
ATOM 684 C CA . PRO A 1 89 ? 1.443 -27.297 -20.391 1 62.81 89 PRO A CA 1
ATOM 685 C C . PRO A 1 89 ? 0.933 -27.375 -21.828 1 62.81 89 PRO A C 1
ATOM 687 O O . PRO A 1 89 ? 0.879 -26.359 -22.531 1 62.81 89 PRO A O 1
ATOM 690 N N . GLU A 1 90 ? 0.926 -28.609 -22.281 1 61.41 90 GLU A N 1
ATOM 691 C CA . GLU A 1 90 ? 0.377 -28.844 -23.625 1 61.41 90 GLU A CA 1
ATOM 692 C C . GLU A 1 90 ? -1.038 -28.281 -23.734 1 61.41 90 GLU A C 1
ATOM 694 O O . GLU A 1 90 ? -1.81 -28.328 -22.781 1 61.41 90 GLU A O 1
ATOM 699 N N . PRO A 1 91 ? -1.265 -27.5 -24.781 1 54.31 91 PRO A N 1
ATOM 700 C CA . PRO A 1 91 ? -2.621 -26.969 -24.953 1 54.31 91 PRO A CA 1
ATOM 701 C C . PRO A 1 91 ? -3.693 -28.047 -24.797 1 54.31 91 PRO A C 1
ATOM 703 O O . PRO A 1 91 ? -3.465 -29.219 -25.141 1 54.31 91 PRO A O 1
ATOM 706 N N . ALA A 1 92 ? -4.449 -27.984 -23.719 1 55.12 92 ALA A N 1
ATOM 707 C CA . ALA A 1 92 ? -5.543 -28.953 -23.609 1 55.12 92 ALA A CA 1
ATOM 708 C C . ALA A 1 92 ? -6.129 -29.281 -24.969 1 55.12 92 ALA A C 1
ATOM 710 O O . ALA A 1 92 ? -6.328 -28.406 -25.797 1 55.12 92 ALA A O 1
ATOM 711 N N . GLU A 1 93 ? -6.02 -30.578 -25.562 1 47.16 93 GLU A N 1
ATOM 712 C CA . GLU A 1 93 ? -6.812 -30.969 -26.734 1 47.16 93 GLU A CA 1
ATOM 713 C C . GLU A 1 93 ? -8.297 -30.688 -26.5 1 47.16 93 GLU A C 1
ATOM 715 O O . GLU A 1 93 ? -8.773 -30.75 -25.359 1 47.16 93 GLU A O 1
ATOM 720 N N . MET B 1 1 ? 8 -35.094 -14.812 1 34.28 1 MET B N 1
ATOM 721 C CA . MET B 1 1 ? 6.691 -35.281 -14.203 1 34.28 1 MET B CA 1
ATOM 722 C C . MET B 1 1 ? 5.816 -34.062 -14.391 1 34.28 1 MET B C 1
ATOM 724 O O . MET B 1 1 ? 6.113 -33 -13.836 1 34.28 1 MET B O 1
ATOM 728 N N . THR B 1 2 ? 5.465 -33.75 -15.562 1 43.56 2 THR B N 1
ATOM 729 C CA . THR B 1 2 ? 4.59 -32.688 -16.031 1 43.56 2 THR B CA 1
ATOM 730 C C . THR B 1 2 ? 3.391 -32.531 -15.094 1 43.56 2 THR B C 1
ATOM 732 O O . THR B 1 2 ? 2.51 -33.375 -15.055 1 43.56 2 THR B O 1
ATOM 735 N N . THR B 1 3 ? 3.586 -32.312 -13.812 1 49.03 3 THR B N 1
ATOM 736 C CA . THR B 1 3 ? 2.463 -32.406 -12.891 1 49.03 3 THR B CA 1
ATOM 737 C C . THR B 1 3 ? 1.287 -31.578 -13.367 1 49.03 3 THR B C 1
ATOM 739 O O . THR B 1 3 ? 1.357 -30.344 -13.367 1 49.03 3 THR B O 1
ATOM 742 N N . GLY B 1 4 ? 0.667 -31.953 -14.414 1 55.69 4 GLY B N 1
ATOM 743 C CA . GLY B 1 4 ? -0.659 -31.5 -14.82 1 55.69 4 GLY B CA 1
ATOM 744 C C . GLY B 1 4 ? -1.587 -31.25 -13.641 1 55.69 4 GLY B C 1
ATOM 745 O O . GLY B 1 4 ? -1.572 -32 -12.664 1 55.69 4 GLY B O 1
ATOM 746 N N . PHE B 1 5 ? -1.753 -29.906 -13.352 1 64.44 5 PHE B N 1
ATOM 747 C CA . PHE B 1 5 ? -2.75 -29.641 -12.32 1 64.44 5 PHE B CA 1
ATOM 748 C C . PHE B 1 5 ? -3.994 -30.5 -12.539 1 64.44 5 PHE B C 1
ATOM 750 O O . PHE B 1 5 ? -4.457 -30.641 -13.68 1 64.44 5 PHE B O 1
ATOM 757 N N . ASN B 1 6 ? -4.273 -31.391 -11.555 1 79.88 6 ASN B N 1
ATOM 758 C CA . ASN B 1 6 ? -5.621 -31.938 -11.641 1 79.88 6 ASN B CA 1
ATOM 759 C C . ASN B 1 6 ? -6.684 -30.844 -11.562 1 79.88 6 ASN B C 1
ATOM 761 O O . ASN B 1 6 ? -6.371 -29.688 -11.281 1 79.88 6 ASN B O 1
ATOM 765 N N . THR B 1 7 ? -7.828 -31.219 -12.031 1 84.88 7 THR B N 1
ATOM 766 C CA . THR B 1 7 ? -8.938 -30.281 -12.18 1 84.88 7 THR B CA 1
ATOM 767 C C . THR B 1 7 ? -9.219 -29.578 -10.859 1 84.88 7 THR B C 1
ATOM 769 O O . THR B 1 7 ? -9.547 -28.391 -10.844 1 84.88 7 THR B O 1
ATOM 772 N N . THR B 1 8 ? -9.047 -30.25 -9.695 1 90.12 8 THR B N 1
ATOM 773 C CA . THR B 1 8 ? -9.328 -29.672 -8.383 1 90.12 8 THR B CA 1
ATOM 774 C C . THR B 1 8 ? -8.305 -28.609 -8.023 1 90.12 8 THR B C 1
ATOM 776 O O . THR B 1 8 ? -8.664 -27.531 -7.531 1 90.12 8 THR B O 1
ATOM 779 N N . ALA B 1 9 ? -7.07 -28.906 -8.211 1 89.44 9 ALA B N 1
ATOM 780 C CA . ALA B 1 9 ? -6.012 -27.953 -7.93 1 89.44 9 ALA B CA 1
ATOM 781 C C . ALA B 1 9 ? -6.141 -26.719 -8.828 1 89.44 9 ALA B C 1
ATOM 783 O O . ALA B 1 9 ? -5.914 -25.594 -8.375 1 89.44 9 ALA B O 1
ATOM 784 N N . ALA B 1 10 ? -6.535 -26.953 -10.031 1 89.19 10 ALA B N 1
ATOM 785 C CA . ALA B 1 10 ? -6.727 -25.844 -10.977 1 89.19 10 ALA B CA 1
ATOM 786 C C . ALA B 1 10 ? -7.852 -24.922 -10.516 1 89.19 10 ALA B C 1
ATOM 788 O O . ALA B 1 10 ? -7.719 -23.703 -10.578 1 89.19 10 ALA B O 1
ATOM 789 N N . ASP B 1 11 ? -8.883 -25.5 -10.102 1 92.81 11 ASP B N 1
ATOM 790 C CA . ASP B 1 11 ? -10.023 -24.734 -9.617 1 92.81 11 ASP B CA 1
ATOM 791 C C . ASP B 1 11 ? -9.664 -23.938 -8.375 1 92.81 11 ASP B C 1
ATOM 793 O O . ASP B 1 11 ? -10.062 -22.766 -8.242 1 92.81 11 ASP B O 1
ATOM 797 N N . GLN B 1 12 ? -8.914 -24.516 -7.461 1 95.62 12 GLN B N 1
ATOM 798 C CA . GLN B 1 12 ? -8.484 -23.828 -6.246 1 95.62 12 GLN B CA 1
ATOM 799 C C . GLN B 1 12 ? -7.586 -22.641 -6.574 1 95.62 12 GLN B C 1
ATOM 801 O O . GLN B 1 12 ? -7.758 -21.562 -6.012 1 95.62 12 GLN B O 1
ATOM 806 N N . LEU B 1 13 ? -6.738 -22.922 -7.473 1 95.94 13 LEU B N 1
ATOM 807 C CA . LEU B 1 13 ? -5.824 -21.859 -7.883 1 95.94 13 LEU B CA 1
ATOM 808 C C . LEU B 1 13 ? -6.594 -20.688 -8.484 1 95.94 13 LEU B C 1
ATOM 810 O O . LEU B 1 13 ? -6.293 -19.531 -8.195 1 95.94 13 LEU B O 1
ATOM 814 N N . LYS B 1 14 ? -7.539 -20.969 -9.273 1 95.81 14 LYS B N 1
ATOM 815 C CA . LYS B 1 14 ? -8.383 -19.938 -9.867 1 95.81 14 LYS B CA 1
ATOM 816 C C . LYS B 1 14 ? -9.102 -19.125 -8.797 1 95.81 14 LYS B C 1
ATOM 818 O O . LYS B 1 14 ? -9.188 -17.906 -8.883 1 95.81 14 LYS B O 1
ATOM 823 N N . GLN B 1 15 ? -9.523 -19.766 -7.793 1 97.56 15 GLN B N 1
ATOM 824 C CA . GLN B 1 15 ? -10.227 -19.094 -6.711 1 97.56 15 GLN B CA 1
ATOM 825 C C . GLN B 1 15 ? -9.289 -18.156 -5.945 1 97.56 15 GLN B C 1
ATOM 827 O O . GLN B 1 15 ? -9.672 -17.031 -5.609 1 97.56 15 GLN B O 1
ATOM 832 N N . PHE B 1 16 ? -8.094 -18.672 -5.684 1 98.06 16 PHE B N 1
ATOM 833 C CA . PHE B 1 16 ? -7.113 -17.844 -4.996 1 98.06 16 PHE B CA 1
ATOM 834 C C . PHE B 1 16 ? -6.773 -16.609 -5.828 1 98.06 16 PHE B C 1
ATOM 836 O O . PHE B 1 16 ? -6.754 -15.484 -5.312 1 98.06 16 PHE B O 1
ATOM 843 N N . ALA B 1 17 ? -6.609 -16.781 -7.055 1 96.81 17 ALA B N 1
ATOM 844 C CA . ALA B 1 17 ? -6.258 -15.672 -7.941 1 96.81 17 ALA B CA 1
ATOM 845 C C . ALA B 1 17 ? -7.359 -14.609 -7.965 1 96.81 17 ALA B C 1
ATOM 847 O O . ALA B 1 17 ? -7.078 -13.414 -7.867 1 96.81 17 ALA B O 1
ATOM 848 N N . ASP B 1 18 ? -8.555 -15.117 -8.047 1 97.62 18 ASP B N 1
ATOM 849 C CA . ASP B 1 18 ? -9.695 -14.211 -8.094 1 97.62 18 ASP B CA 1
ATOM 850 C C . ASP B 1 18 ? -9.797 -13.391 -6.809 1 97.62 18 ASP B C 1
ATOM 852 O O . ASP B 1 18 ? -10.055 -12.188 -6.852 1 97.62 18 ASP B O 1
ATOM 856 N N . ARG B 1 19 ? -9.641 -14.016 -5.715 1 98.62 19 ARG B N 1
ATOM 857 C CA . ARG B 1 19 ? -9.711 -13.336 -4.43 1 98.62 19 ARG B CA 1
ATOM 858 C C . ARG B 1 19 ? -8.578 -12.32 -4.285 1 98.62 19 ARG B C 1
ATOM 860 O O . ARG B 1 19 ? -8.797 -11.203 -3.811 1 98.62 19 ARG B O 1
ATOM 867 N N . MET B 1 20 ? -7.449 -12.719 -4.656 1 98.19 20 MET B N 1
ATOM 868 C CA . MET B 1 20 ? -6.297 -11.828 -4.574 1 98.19 20 MET B CA 1
ATOM 869 C C . MET B 1 20 ? -6.504 -10.586 -5.426 1 98.19 20 MET B C 1
ATOM 871 O O . MET B 1 20 ? -6.246 -9.469 -4.977 1 98.19 20 MET B O 1
ATOM 875 N N . GLU B 1 21 ? -6.918 -10.844 -6.609 1 95.69 21 GLU B N 1
ATOM 876 C CA . GLU B 1 21 ? -7.199 -9.734 -7.516 1 95.69 21 GLU B CA 1
ATOM 877 C C . GLU B 1 21 ? -8.219 -8.773 -6.91 1 95.69 21 GLU B C 1
ATOM 879 O O . GLU B 1 21 ? -8.039 -7.559 -6.961 1 95.69 21 GLU B O 1
ATOM 884 N N . ARG B 1 22 ? -9.227 -9.352 -6.367 1 98.06 22 ARG B N 1
ATOM 885 C CA . ARG B 1 22 ? -10.273 -8.539 -5.766 1 98.06 22 ARG B CA 1
ATOM 886 C C . ARG B 1 22 ? -9.727 -7.703 -4.613 1 98.06 22 ARG B C 1
ATOM 888 O O . ARG B 1 22 ? -10.031 -6.512 -4.504 1 98.06 22 ARG B O 1
ATOM 895 N N . LEU B 1 23 ? -8.93 -8.312 -3.779 1 98.38 23 LEU B N 1
ATOM 896 C CA . LEU B 1 23 ? -8.336 -7.598 -2.658 1 98.38 23 LEU B CA 1
ATOM 897 C C . LEU B 1 23 ? -7.434 -6.469 -3.152 1 98.38 23 LEU B C 1
ATOM 899 O O . LEU B 1 23 ? -7.496 -5.348 -2.641 1 98.38 23 LEU B O 1
ATOM 903 N N . MET B 1 24 ? -6.688 -6.75 -4.125 1 96.75 24 MET B N 1
ATOM 904 C CA . MET B 1 24 ? -5.758 -5.754 -4.641 1 96.75 24 MET B CA 1
ATOM 905 C C . MET B 1 24 ? -6.504 -4.598 -5.301 1 96.75 24 MET B C 1
ATOM 907 O O . MET B 1 24 ? -6.105 -3.439 -5.168 1 96.75 24 MET B O 1
ATOM 911 N N . ASP B 1 25 ? -7.586 -4.941 -6.008 1 96.69 25 ASP B N 1
ATOM 912 C CA . ASP B 1 25 ? -8.398 -3.898 -6.621 1 96.69 25 ASP B CA 1
ATOM 913 C C . ASP B 1 25 ? -9.023 -2.992 -5.559 1 96.69 25 ASP B C 1
ATOM 915 O O . ASP B 1 25 ? -9.078 -1.772 -5.727 1 96.69 25 ASP B O 1
ATOM 919 N N . GLU B 1 26 ? -9.469 -3.602 -4.52 1 98.44 26 GLU B N 1
ATOM 920 C CA . GLU B 1 26 ? -10.055 -2.82 -3.434 1 98.44 26 GLU B CA 1
ATOM 921 C C . GLU B 1 26 ? -9.008 -1.921 -2.777 1 98.44 26 GLU B C 1
ATOM 923 O O . GLU B 1 26 ? -9.281 -0.751 -2.494 1 98.44 26 GLU B O 1
ATOM 928 N N . ILE B 1 27 ? -7.879 -2.438 -2.602 1 98.19 27 ILE B N 1
ATOM 929 C CA . ILE B 1 27 ? -6.793 -1.655 -2.021 1 98.19 27 ILE B CA 1
ATOM 930 C C . ILE B 1 27 ? -6.469 -0.47 -2.928 1 98.19 27 ILE B C 1
ATOM 932 O O . ILE B 1 27 ? -6.359 0.666 -2.461 1 98.19 27 ILE B O 1
ATOM 936 N N . ASP B 1 28 ? -6.336 -0.744 -4.215 1 96.62 28 ASP B N 1
ATOM 937 C CA . ASP B 1 28 ? -6.012 0.308 -5.176 1 96.62 28 ASP B CA 1
ATOM 938 C C . ASP B 1 28 ? -7.09 1.391 -5.188 1 96.62 28 ASP B C 1
ATOM 940 O O . ASP B 1 28 ? -6.785 2.576 -5.34 1 96.62 28 ASP B O 1
ATOM 944 N N . GLY B 1 29 ? -8.336 0.958 -5.07 1 97.88 29 GLY B N 1
ATOM 945 C CA . GLY B 1 29 ? -9.406 1.937 -4.98 1 97.88 29 GLY B CA 1
ATOM 946 C C . GLY B 1 29 ? -9.266 2.867 -3.791 1 97.88 29 GLY B C 1
ATOM 947 O O . GLY B 1 29 ? -9.422 4.082 -3.926 1 97.88 29 GLY B O 1
ATOM 948 N N . LEU B 1 30 ? -8.852 2.305 -2.689 1 98.62 30 LEU B N 1
ATOM 949 C CA . LEU B 1 30 ? -8.695 3.105 -1.48 1 98.62 30 LEU B CA 1
ATOM 950 C C . LEU B 1 30 ? -7.465 4.004 -1.584 1 98.62 30 LEU B C 1
ATOM 952 O O . LEU B 1 30 ? -7.469 5.129 -1.083 1 98.62 30 LEU B O 1
ATOM 956 N N . LYS B 1 31 ? -6.445 3.545 -2.186 1 98.19 31 LYS B N 1
ATOM 957 C CA . LYS B 1 31 ? -5.258 4.363 -2.408 1 98.19 31 LYS B CA 1
ATOM 958 C C . LYS B 1 31 ? -5.57 5.562 -3.299 1 98.19 31 LYS B C 1
ATOM 960 O O . LYS B 1 31 ? -5.043 6.652 -3.088 1 98.19 31 LYS B O 1
ATOM 965 N N . ALA B 1 32 ? -6.387 5.297 -4.297 1 98.19 32 ALA B N 1
ATOM 966 C CA . ALA B 1 32 ? -6.805 6.395 -5.164 1 98.19 32 ALA B CA 1
ATOM 967 C C . ALA B 1 32 ? -7.613 7.43 -4.387 1 98.19 32 ALA B C 1
ATOM 969 O O . ALA B 1 32 ? -7.422 8.633 -4.559 1 98.19 32 ALA B O 1
ATOM 970 N N . ASP B 1 33 ? -8.5 6.957 -3.465 1 98.75 33 ASP B N 1
ATOM 971 C CA . ASP B 1 33 ? -9.258 7.855 -2.604 1 98.75 33 ASP B CA 1
ATOM 972 C C . ASP B 1 33 ? -8.328 8.664 -1.697 1 98.75 33 ASP B C 1
ATOM 974 O O . ASP B 1 33 ? -8.555 9.859 -1.478 1 98.75 33 ASP B O 1
ATOM 978 N N . LEU B 1 34 ? -7.328 8 -1.22 1 98.5 34 LEU B N 1
ATOM 979 C CA . LEU B 1 34 ? -6.348 8.656 -0.357 1 98.5 34 LEU B CA 1
ATOM 980 C C . LEU B 1 34 ? -5.59 9.734 -1.118 1 98.5 34 LEU B C 1
ATOM 982 O O . LEU B 1 34 ? -5.375 10.836 -0.596 1 98.5 34 LEU B O 1
ATOM 986 N N . LYS B 1 35 ? -5.234 9.438 -2.293 1 98.31 35 LYS B N 1
ATOM 987 C CA . LYS B 1 35 ? -4.57 10.422 -3.143 1 98.31 35 LYS B CA 1
ATOM 988 C C . LYS B 1 35 ? -5.461 11.641 -3.381 1 98.31 35 LYS B C 1
ATOM 990 O O . LYS B 1 35 ? -4.996 12.781 -3.311 1 98.31 35 LYS B O 1
ATOM 995 N N . ASP B 1 36 ? -6.703 11.391 -3.695 1 98.69 36 ASP B N 1
ATOM 996 C CA . ASP B 1 36 ? -7.656 12.477 -3.908 1 98.69 36 ASP B CA 1
ATOM 997 C C . ASP B 1 36 ? -7.82 13.312 -2.643 1 98.69 36 ASP B C 1
ATOM 999 O O . ASP B 1 36 ? -7.898 14.547 -2.711 1 98.69 36 ASP B O 1
ATOM 1003 N N . LEU B 1 37 ? -7.848 12.609 -1.549 1 98.62 37 LEU B N 1
ATOM 1004 C CA . LEU B 1 37 ? -7.965 13.312 -0.275 1 98.62 37 LEU B CA 1
ATOM 1005 C C . LEU B 1 37 ? -6.742 14.188 -0.023 1 98.62 37 LEU B C 1
ATOM 1007 O O . LEU B 1 37 ? -6.875 15.328 0.437 1 98.62 37 LEU B O 1
ATOM 1011 N N . ARG B 1 38 ? -5.617 13.742 -0.315 1 98.25 38 ARG B N 1
ATOM 1012 C CA . ARG B 1 38 ? -4.395 14.523 -0.16 1 98.25 38 ARG B CA 1
ATOM 1013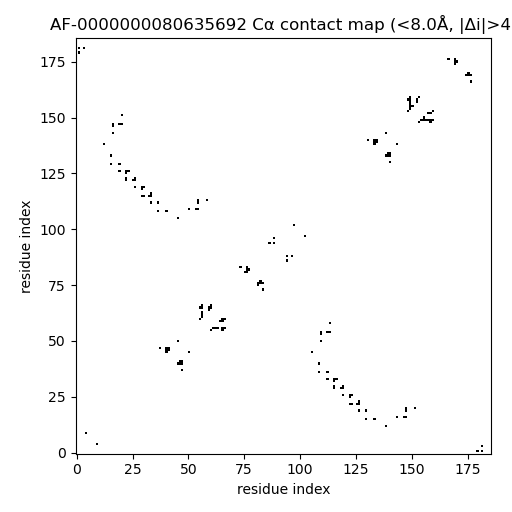 C C . ARG B 1 38 ? -4.414 15.758 -1.055 1 98.25 38 ARG B C 1
ATOM 1015 O O . ARG B 1 38 ? -3.988 16.844 -0.642 1 98.25 38 ARG B O 1
ATOM 1022 N N . SER B 1 39 ? -4.988 15.594 -2.266 1 98.38 39 SER B N 1
ATOM 1023 C CA . SER B 1 39 ? -5.141 16.719 -3.174 1 98.38 39 SER B CA 1
ATOM 1024 C C . SER B 1 39 ? -6.102 17.766 -2.604 1 98.38 39 SER B C 1
ATOM 1026 O O . SER B 1 39 ? -5.871 18.969 -2.736 1 98.38 39 SER B O 1
ATOM 1028 N N . GLU B 1 40 ? -7.195 17.328 -1.96 1 98.19 40 GLU B N 1
ATOM 1029 C CA . GLU B 1 40 ? -8.141 18.219 -1.297 1 98.19 40 GLU B CA 1
ATOM 1030 C C . GLU B 1 40 ? -7.465 19 -0.172 1 98.19 40 GLU B C 1
ATOM 1032 O O . GLU B 1 40 ? -7.676 20.203 -0.03 1 98.19 40 GLU B O 1
ATOM 1037 N N . VAL B 1 41 ? -6.742 18.312 0.575 1 97.62 41 VAL B N 1
ATOM 1038 C CA . VAL B 1 41 ? -6.016 18.906 1.694 1 97.62 41 VAL B CA 1
ATOM 1039 C C . VAL B 1 41 ? -5.102 20.016 1.186 1 97.62 41 VAL B C 1
ATOM 1041 O O . VAL B 1 41 ? -5.113 21.125 1.713 1 97.62 41 VAL B O 1
ATOM 1044 N N . LYS B 1 42 ? -4.352 19.703 0.18 1 97.56 42 LYS B N 1
ATOM 1045 C CA . LYS B 1 42 ? -3.451 20.672 -0.423 1 97.56 42 LYS B CA 1
ATOM 1046 C C . LYS B 1 42 ? -4.219 21.891 -0.941 1 97.56 42 LYS B C 1
ATOM 1048 O O . LYS B 1 42 ? -3.807 23.031 -0.729 1 97.56 42 LYS B O 1
ATOM 1053 N N . SER B 1 43 ? -5.285 21.719 -1.54 1 97.81 43 SER B N 1
ATOM 1054 C CA . SER B 1 43 ? -6.082 22.797 -2.117 1 97.81 43 SER B CA 1
ATOM 1055 C C . SER B 1 43 ? -6.668 23.688 -1.031 1 97.81 43 SER B C 1
ATOM 1057 O O . SER B 1 43 ? -6.902 24.875 -1.258 1 97.81 43 SER B O 1
ATOM 1059 N N . ALA B 1 44 ? -6.891 23.125 0.116 1 96.44 44 ALA B N 1
ATOM 1060 C CA . ALA B 1 44 ? -7.457 23.859 1.239 1 96.44 44 ALA B CA 1
ATOM 1061 C C . ALA B 1 44 ? -6.379 24.672 1.959 1 96.44 44 ALA B C 1
ATOM 1063 O O . ALA B 1 44 ? -6.676 25.422 2.889 1 96.44 44 ALA B O 1
ATOM 1064 N N . GLY B 1 45 ? -5.09 24.438 1.556 1 95.88 45 GLY B N 1
ATOM 1065 C CA . GLY B 1 45 ? -4.004 25.266 2.072 1 95.88 45 GLY B CA 1
ATOM 1066 C C . GLY B 1 45 ? -3.246 24.609 3.209 1 95.88 45 GLY B C 1
ATOM 1067 O O . GLY B 1 45 ? -2.477 25.266 3.912 1 95.88 45 GLY B O 1
ATOM 1068 N N . PHE B 1 46 ? -3.564 23.344 3.426 1 95.56 46 PHE B N 1
ATOM 1069 C CA . PHE B 1 46 ? -2.881 22.625 4.496 1 95.56 46 PHE B CA 1
ATOM 1070 C C . PHE B 1 46 ? -1.626 21.938 3.977 1 95.56 46 PHE B C 1
ATOM 1072 O O . PHE B 1 46 ? -1.523 21.641 2.783 1 95.56 46 PHE B O 1
ATOM 1079 N N . ASN B 1 47 ? -0.691 21.656 4.953 1 95.5 47 ASN B N 1
ATOM 1080 C CA . ASN B 1 47 ? 0.529 20.906 4.668 1 95.5 47 ASN B CA 1
ATOM 1081 C C . ASN B 1 47 ? 0.291 19.391 4.73 1 95.5 47 ASN B C 1
ATOM 1083 O O . ASN B 1 47 ? 0.119 18.828 5.812 1 95.5 47 ASN B O 1
ATOM 1087 N N . ILE B 1 48 ? 0.396 18.797 3.623 1 96.5 48 ILE B N 1
ATOM 1088 C CA . ILE B 1 48 ? 0.045 17.391 3.502 1 96.5 48 ILE B CA 1
ATOM 1089 C C . ILE B 1 48 ? 1.056 16.547 4.27 1 96.5 48 ILE B C 1
ATOM 1091 O O . ILE B 1 48 ? 0.688 15.555 4.906 1 96.5 48 ILE B O 1
ATOM 1095 N N . LYS B 1 49 ? 2.303 16.812 4.18 1 93.25 49 LYS B N 1
ATOM 1096 C CA . LYS B 1 49 ? 3.326 16.031 4.871 1 93.25 49 LYS B CA 1
ATOM 1097 C C . LYS B 1 49 ? 3.143 16.094 6.383 1 93.25 49 LYS B C 1
ATOM 1099 O O . LYS B 1 49 ? 3.328 15.094 7.082 1 93.25 49 LYS B O 1
ATOM 1104 N N . ALA B 1 50 ? 2.828 17.281 6.859 1 91.94 50 ALA B N 1
ATOM 1105 C CA . ALA B 1 50 ? 2.541 17.438 8.281 1 91.94 50 ALA B CA 1
ATOM 1106 C C . ALA B 1 50 ? 1.332 16.609 8.695 1 91.94 50 ALA B C 1
ATOM 1108 O O . ALA B 1 50 ? 1.346 15.961 9.742 1 91.94 50 ALA B O 1
ATOM 1109 N N . LEU B 1 51 ? 0.316 16.656 7.836 1 95.19 51 LEU B N 1
ATOM 1110 C CA . LEU B 1 51 ? -0.878 15.875 8.133 1 95.19 51 LEU B CA 1
ATOM 1111 C C . LEU B 1 51 ? -0.561 14.383 8.133 1 95.19 51 LEU B C 1
ATOM 1113 O O . LEU B 1 51 ? -1.035 13.648 8.992 1 95.19 51 LEU B O 1
ATOM 1117 N N . ASP B 1 52 ? 0.214 13.992 7.207 1 93.31 52 ASP B N 1
ATOM 1118 C CA . ASP B 1 52 ? 0.643 12.594 7.156 1 93.31 52 ASP B CA 1
ATOM 1119 C C . ASP B 1 52 ? 1.312 12.18 8.461 1 93.31 52 ASP B C 1
ATOM 1121 O O . ASP B 1 52 ? 0.994 11.125 9.016 1 93.31 52 ASP B O 1
ATOM 1125 N N . LYS B 1 53 ? 2.25 12.922 8.867 1 88.88 53 LYS B N 1
ATOM 1126 C CA . LYS B 1 53 ? 2.965 12.633 10.109 1 88.88 53 LYS B CA 1
ATOM 1127 C C . LYS B 1 53 ? 2.014 12.625 11.297 1 88.88 53 LYS B C 1
ATOM 1129 O O . LYS B 1 53 ? 2.137 11.781 12.195 1 88.88 53 LYS B O 1
ATOM 1134 N N . LEU B 1 54 ? 1.081 13.594 11.305 1 90.75 54 LEU B N 1
ATOM 1135 C CA . LEU B 1 54 ? 0.092 13.648 12.383 1 90.75 54 LEU B CA 1
ATOM 1136 C C . LEU B 1 54 ? -0.726 12.367 12.438 1 90.75 54 LEU B C 1
ATOM 1138 O O . LEU B 1 54 ? -0.894 11.781 13.508 1 90.75 54 LEU B O 1
ATOM 1142 N N . VAL B 1 55 ? -1.193 11.961 11.273 1 92.81 55 VAL B N 1
ATOM 1143 C CA . VAL B 1 55 ? -2.023 10.766 11.203 1 92.81 55 VAL B CA 1
ATOM 1144 C C . VAL B 1 55 ? -1.192 9.539 11.578 1 92.81 55 VAL B C 1
ATOM 1146 O O . VAL B 1 55 ? -1.675 8.641 12.266 1 92.81 55 VAL B O 1
ATOM 1149 N N . ALA B 1 56 ? 0.06 9.516 11.164 1 88.88 56 ALA B N 1
ATOM 1150 C CA . ALA B 1 56 ? 0.958 8.43 11.539 1 88.88 56 ALA B CA 1
ATOM 1151 C C . ALA B 1 56 ? 1.11 8.344 13.055 1 88.88 56 ALA B C 1
ATOM 1153 O O . ALA B 1 56 ? 1.113 7.25 13.625 1 88.88 56 ALA B O 1
ATOM 1154 N N . ILE B 1 57 ? 1.242 9.398 13.656 1 85.25 57 ILE B N 1
ATOM 1155 C CA . ILE B 1 57 ? 1.38 9.469 15.102 1 85.25 57 ILE B CA 1
ATOM 1156 C C . ILE B 1 57 ? 0.102 8.961 15.766 1 85.25 57 ILE B C 1
ATOM 1158 O O . ILE B 1 57 ? 0.158 8.195 16.734 1 85.25 57 ILE B O 1
ATOM 1162 N N . ARG B 1 58 ? -1.01 9.367 15.203 1 86.38 58 ARG B N 1
ATOM 1163 C CA . ARG B 1 58 ? -2.301 8.953 15.742 1 86.38 58 ARG B CA 1
ATOM 1164 C C . ARG B 1 58 ? -2.469 7.438 15.648 1 86.38 58 ARG B C 1
ATOM 1166 O O . ARG B 1 58 ? -3.023 6.812 16.562 1 86.38 58 ARG B O 1
ATOM 1173 N N . ARG B 1 59 ? -2.082 7.016 14.539 1 87.38 59 ARG B N 1
ATOM 1174 C CA . ARG B 1 59 ? -2.27 5.594 14.281 1 87.38 59 ARG B CA 1
ATOM 1175 C C . ARG B 1 59 ? -1.271 4.754 15.07 1 87.38 59 ARG B C 1
ATOM 1177 O O . ARG B 1 59 ? -1.583 3.639 15.492 1 87.38 59 ARG B O 1
ATOM 1184 N N . LYS B 1 60 ? 0.005 5.305 14.781 1 72.69 60 LYS B N 1
ATOM 1185 C CA . LYS B 1 60 ? 1.04 4.648 15.578 1 72.69 60 LYS B CA 1
ATOM 1186 C C . LYS B 1 60 ? 0.875 4.973 17.062 1 72.69 60 LYS B C 1
ATOM 1188 O O . LYS B 1 60 ? 1.675 4.531 17.891 1 72.69 60 LYS B O 1
ATOM 1193 N N . ASP B 1 61 ? 0.089 6.199 17.266 1 57.59 61 ASP B N 1
ATOM 1194 C CA . ASP B 1 61 ? -0.134 6.648 18.641 1 57.59 61 ASP B CA 1
ATOM 1195 C C . ASP B 1 61 ? -0.311 5.465 19.578 1 57.59 61 ASP B C 1
ATOM 1197 O O . ASP B 1 61 ? 0.026 5.551 20.766 1 57.59 61 ASP B O 1
ATOM 1201 N N . ALA B 1 62 ? -0.621 4.309 18.938 1 53.34 62 ALA B N 1
ATOM 1202 C CA . ALA B 1 62 ? 0.011 3.436 19.922 1 53.34 62 ALA B CA 1
ATOM 1203 C C . ALA B 1 62 ? 1.532 3.541 19.844 1 53.34 62 ALA B C 1
ATOM 1205 O O . ALA B 1 62 ? 2.236 3.021 20.719 1 53.34 62 ALA B O 1
ATOM 1206 N N . GLY B 1 63 ? 1.843 4.422 18.734 1 53.28 63 GLY B N 1
ATOM 1207 C CA . GLY B 1 63 ? 3.234 4.406 18.312 1 53.28 63 GLY B CA 1
ATOM 1208 C C . GLY B 1 63 ? 4.066 5.5 18.9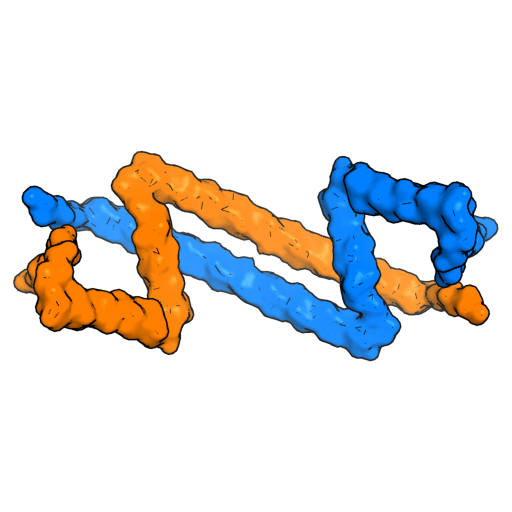53 1 53.28 63 GLY B C 1
ATOM 1209 O O . GLY B 1 63 ? 4.238 6.578 18.375 1 53.28 63 GLY B O 1
ATOM 1210 N N . GLU B 1 64 ? 4.152 5.871 19.938 1 67.94 64 GLU B N 1
ATOM 1211 C CA . GLU B 1 64 ? 5.066 6.469 20.906 1 67.94 64 GLU B CA 1
ATOM 1212 C C . GLU B 1 64 ? 6.414 6.797 20.266 1 67.94 64 GLU B C 1
ATOM 1214 O O . GLU B 1 64 ? 7.016 7.828 20.562 1 67.94 64 GLU B O 1
ATOM 1219 N N . GLN B 1 65 ? 6.504 6.32 19.125 1 73.19 65 GLN B N 1
ATOM 1220 C CA . GLN B 1 65 ? 7.855 6.445 18.594 1 73.19 65 GLN B CA 1
ATOM 1221 C C . GLN B 1 65 ? 8.031 7.77 17.844 1 73.19 65 GLN B C 1
ATOM 1223 O O . GLN B 1 65 ? 9.047 8.445 18.016 1 73.19 65 GLN B O 1
ATOM 1228 N N . GLU B 1 66 ? 6.98 8.164 17.047 1 74.19 66 GLU B N 1
ATOM 1229 C CA . GLU B 1 66 ? 7.105 9.414 16.312 1 74.19 66 GLU B CA 1
ATOM 1230 C C . GLU B 1 66 ? 7.043 10.625 17.234 1 74.19 66 GLU B C 1
ATOM 1232 O O . GLU B 1 66 ? 7.797 11.586 17.062 1 74.19 66 GLU B O 1
ATOM 1237 N N . ALA B 1 67 ? 6.211 10.477 18.078 1 76.94 67 ALA B N 1
ATOM 1238 C CA . ALA B 1 67 ? 6.129 11.547 19.078 1 76.94 67 ALA B CA 1
ATOM 1239 C C . ALA B 1 67 ? 7.426 11.656 19.875 1 76.94 67 ALA B C 1
ATOM 1241 O O . ALA B 1 67 ? 7.883 12.766 20.172 1 76.94 67 ALA B O 1
ATOM 1242 N N . GLU B 1 68 ? 7.961 10.57 20.109 1 81.06 68 GLU B N 1
ATOM 1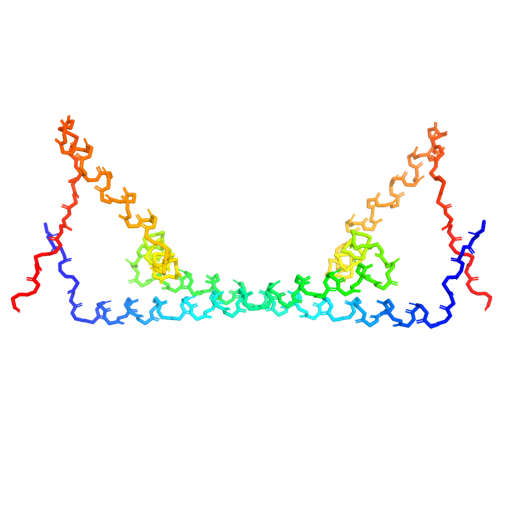243 C CA . GLU B 1 68 ? 9.234 10.523 20.828 1 81.06 68 GLU B CA 1
ATOM 1244 C C . GLU B 1 68 ? 10.352 11.156 20.016 1 81.06 68 GLU B C 1
ATOM 1246 O O . GLU B 1 68 ? 11.156 11.93 20.547 1 81.06 68 GLU B O 1
ATOM 1251 N N . LEU B 1 69 ? 10.227 10.914 18.812 1 80.19 69 LEU B N 1
ATOM 1252 C CA . LEU B 1 69 ? 11.234 11.484 17.922 1 80.19 69 LEU B CA 1
ATOM 1253 C C . LEU B 1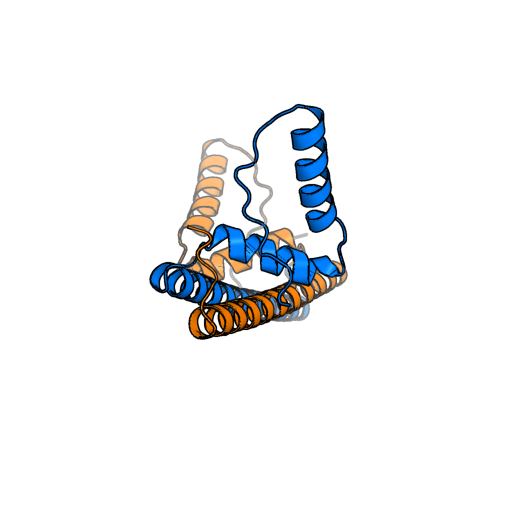 69 ? 11.141 13.008 17.906 1 80.19 69 LEU B C 1
ATOM 1255 O O . LEU B 1 69 ? 12.156 13.695 18.016 1 80.19 69 LEU B O 1
ATOM 1259 N N . LEU B 1 70 ? 9.969 13.469 17.719 1 79.12 70 LEU B N 1
ATOM 1260 C CA . LEU B 1 70 ? 9.781 14.914 17.703 1 79.12 70 LEU B CA 1
ATOM 1261 C C . LEU B 1 70 ? 10.227 15.539 19.031 1 79.12 70 LEU B C 1
ATOM 1263 O O . LEU B 1 70 ? 10.867 16.594 19.031 1 79.12 70 LEU B O 1
ATOM 1267 N N . ASN B 1 71 ? 9.906 14.898 20.094 1 84.06 71 ASN B N 1
ATOM 1268 C CA . ASN B 1 71 ? 10.352 15.367 21.406 1 84.06 71 ASN B CA 1
ATOM 1269 C C . ASN B 1 71 ? 11.875 15.398 21.5 1 84.06 71 ASN B C 1
ATOM 1271 O O . ASN B 1 71 ? 12.445 16.375 21.984 1 84.06 71 ASN B O 1
ATOM 1275 N N . ASP B 1 72 ? 12.43 14.383 21.047 1 87 72 ASP B N 1
ATOM 1276 C CA . ASP B 1 72 ? 13.891 14.312 21.078 1 87 72 ASP B CA 1
ATOM 1277 C C . ASP B 1 72 ? 14.516 15.406 20.219 1 87 72 ASP B C 1
ATOM 1279 O O . ASP B 1 72 ? 15.508 16.016 20.609 1 87 72 ASP B O 1
ATOM 1283 N N . LEU B 1 73 ? 13.945 15.578 19.094 1 85.88 73 LEU B N 1
ATOM 1284 C CA . LEU B 1 73 ? 14.438 16.609 18.203 1 85.88 73 LEU B CA 1
ATOM 1285 C C . LEU B 1 73 ? 14.367 17.984 18.859 1 85.88 73 LEU B C 1
ATOM 1287 O O . LEU B 1 73 ? 15.32 18.766 18.781 1 85.88 73 LEU B O 1
ATOM 1291 N N . MET B 1 74 ? 13.312 18.281 19.469 1 86.06 74 MET B N 1
ATOM 1292 C CA . MET B 1 74 ? 13.172 19.547 20.172 1 86.06 74 MET B CA 1
ATOM 1293 C C . MET B 1 74 ? 14.195 19.672 21.297 1 86.06 74 MET B C 1
ATOM 1295 O O . MET B 1 74 ? 14.797 20.734 21.484 1 86.06 74 MET B O 1
ATOM 1299 N N . LEU B 1 75 ? 14.43 18.609 21.938 1 89.62 75 LEU B N 1
ATOM 1300 C CA . LEU B 1 75 ? 15.398 18.594 23.031 1 89.62 75 LEU B CA 1
ATOM 1301 C C . LEU B 1 75 ? 16.812 18.812 22.5 1 89.62 75 LEU B C 1
ATOM 1303 O O . LEU B 1 75 ? 17.562 19.625 23.047 1 89.62 75 LEU B O 1
ATOM 1307 N N . TYR B 1 76 ? 17.25 18.125 21.547 1 92.69 76 TYR B N 1
ATOM 1308 C CA . TYR B 1 76 ? 18.594 18.203 20.969 1 92.69 76 TYR B CA 1
ATOM 1309 C C . TYR B 1 76 ? 18.844 19.594 20.391 1 92.69 76 TYR B C 1
ATOM 1311 O O . TYR B 1 76 ? 19.953 20.141 20.547 1 92.69 76 TYR B O 1
ATOM 1319 N N . ALA B 1 77 ? 17.891 20.047 19.75 1 87.06 77 ALA B N 1
ATOM 1320 C CA . ALA B 1 77 ? 18.016 21.391 19.188 1 87.06 77 ALA B CA 1
ATOM 1321 C C . ALA B 1 77 ? 18.25 22.422 20.281 1 87.06 77 ALA B C 1
ATOM 1323 O O . ALA B 1 77 ? 19.109 23.297 20.141 1 87.06 77 ALA B O 1
ATOM 1324 N N . HIS B 1 78 ? 17.484 22.234 21.328 1 88.56 78 HIS B N 1
ATOM 1325 C CA . HIS B 1 78 ? 17.672 23.125 22.469 1 88.56 78 HIS B CA 1
ATOM 1326 C C . HIS B 1 78 ? 19.062 23 23.062 1 88.56 78 HIS B C 1
ATOM 1328 O O . HIS B 1 78 ? 19.75 24 23.297 1 88.56 78 HIS B O 1
ATOM 1334 N N . ALA B 1 79 ? 19.484 21.844 23.234 1 92.69 79 ALA B N 1
ATOM 1335 C CA . ALA B 1 79 ? 20.766 21.562 23.859 1 92.69 79 ALA B CA 1
ATOM 1336 C C . ALA B 1 79 ? 21.922 22.094 23.016 1 92.69 79 ALA B C 1
ATOM 1338 O O . ALA B 1 79 ? 22.969 22.5 23.531 1 92.69 79 ALA B O 1
ATOM 1339 N N . THR B 1 80 ? 21.656 22.156 21.688 1 93.81 80 THR B N 1
ATOM 1340 C CA . THR B 1 80 ? 22.734 22.531 20.781 1 93.81 80 THR B CA 1
ATOM 1341 C C . THR B 1 80 ? 22.594 23.984 20.344 1 93.81 80 THR B C 1
ATOM 1343 O O . THR B 1 80 ? 23.453 24.5 19.641 1 93.81 80 THR B O 1
ATOM 1346 N N . GLY B 1 81 ? 21.547 24.594 20.656 1 89.38 81 GLY B N 1
ATOM 1347 C CA . GLY B 1 81 ? 21.297 25.969 20.281 1 89.38 81 GLY B CA 1
ATOM 1348 C C . GLY B 1 81 ? 20.844 26.125 18.828 1 89.38 81 GLY B C 1
ATOM 1349 O O . GLY B 1 81 ? 21.078 27.172 18.219 1 89.38 81 GLY B O 1
ATOM 1350 N N . THR B 1 82 ? 20.328 25.016 18.328 1 87.94 82 THR B N 1
ATOM 1351 C CA . THR B 1 82 ? 19.797 25.062 16.969 1 87.94 82 THR B CA 1
ATOM 1352 C C . THR B 1 82 ? 18.391 25.656 16.969 1 87.94 82 THR B C 1
ATOM 1354 O O . THR B 1 82 ? 17.469 25.109 17.578 1 87.94 82 THR B O 1
ATOM 1357 N N . PRO B 1 83 ? 18.25 26.766 16.359 1 83.44 83 PRO B N 1
ATOM 1358 C CA . PRO B 1 83 ? 16.906 27.359 16.375 1 83.44 83 PRO B CA 1
ATOM 1359 C C . PRO B 1 83 ? 15.906 26.562 15.531 1 83.44 83 PRO B C 1
ATOM 1361 O O . PRO B 1 83 ? 16.219 26.172 14.406 1 83.44 83 PRO B O 1
ATOM 1364 N N . LEU B 1 84 ? 14.766 26.047 16.188 1 78.88 84 LEU B N 1
ATOM 1365 C CA . LEU B 1 84 ? 13.648 25.438 15.461 1 78.88 84 LEU B CA 1
ATOM 1366 C C . LEU B 1 84 ? 12.477 26.422 15.359 1 78.88 84 LEU B C 1
ATOM 1368 O O . LEU B 1 84 ? 12.18 27.141 16.312 1 78.88 84 LEU B O 1
ATOM 1372 N N . ASP B 1 85 ? 12.539 27.422 14.625 1 76.31 85 ASP B N 1
ATOM 1373 C CA . ASP B 1 85 ? 11.484 28.422 14.523 1 76.31 85 ASP B CA 1
ATOM 1374 C C . ASP B 1 85 ? 10.102 27.781 14.617 1 76.31 85 ASP B C 1
ATOM 1376 O O . ASP B 1 85 ? 9.305 27.875 13.68 1 76.31 85 ASP B O 1
ATOM 1380 N N . ILE B 1 86 ? 9.906 26.969 15.766 1 74.5 86 ILE B N 1
ATOM 1381 C CA . ILE B 1 86 ? 8.617 26.297 15.969 1 74.5 86 ILE B CA 1
ATOM 1382 C C . ILE B 1 86 ? 7.719 27.172 16.844 1 74.5 86 ILE B C 1
ATOM 1384 O O . ILE B 1 86 ? 8.164 27.734 17.844 1 74.5 86 ILE B O 1
ATOM 1388 N N . VAL B 1 87 ? 6.598 27.531 16.234 1 65.19 87 VAL B N 1
ATOM 1389 C CA . VAL B 1 87 ? 5.586 28.219 17.016 1 65.19 87 VAL B CA 1
ATOM 1390 C C . VAL B 1 87 ? 4.695 27.203 17.719 1 65.19 87 VAL B C 1
ATOM 1392 O O . VAL B 1 87 ? 4.082 26.344 17.078 1 65.19 87 VAL B O 1
ATOM 1395 N N . VAL B 1 88 ? 4.891 26.984 19.031 1 63.94 88 VAL B N 1
ATOM 1396 C CA . VAL B 1 88 ? 4.004 26.109 19.781 1 63.94 88 VAL B CA 1
ATOM 1397 C C . VAL B 1 88 ? 2.744 26.859 20.188 1 63.94 88 VAL B C 1
ATOM 1399 O O . VAL B 1 88 ? 2.824 27.953 20.75 1 63.94 88 VAL B O 1
ATOM 1402 N N . PRO B 1 89 ? 1.68 26.453 19.578 1 62.59 89 PRO B N 1
ATOM 1403 C CA . PRO B 1 89 ? 0.484 27.188 19.984 1 62.59 89 PRO B CA 1
ATOM 1404 C C . PRO B 1 89 ? 0.302 27.234 21.5 1 62.59 89 PRO B C 1
ATOM 1406 O O . PRO B 1 89 ? 0.628 26.266 22.203 1 62.59 89 PRO B O 1
ATOM 1409 N N . GLU B 1 90 ? 0.133 28.453 21.969 1 61.16 90 GLU B N 1
ATOM 1410 C CA . GLU B 1 90 ? -0.136 28.625 23.406 1 61.16 90 GLU B CA 1
ATOM 1411 C C . GLU B 1 90 ? -1.329 27.781 23.844 1 61.16 90 GLU B C 1
ATOM 1413 O O . GLU B 1 90 ? -2.291 27.609 23.078 1 61.16 90 GLU B O 1
ATOM 1418 N N . PRO B 1 91 ? -1.139 27 24.891 1 54.31 91 PRO B N 1
ATOM 1419 C CA . PRO B 1 91 ? -2.268 26.203 25.375 1 54.31 91 PRO B CA 1
ATOM 1420 C C . PRO B 1 91 ? -3.557 27.016 25.5 1 54.31 91 PRO B C 1
ATOM 1422 O O . PRO B 1 91 ? -3.512 28.219 25.781 1 54.31 91 PRO B O 1
ATOM 1425 N N . ALA B 1 92 ? -4.512 26.781 24.625 1 55.06 92 ALA B N 1
ATOM 1426 C CA . ALA B 1 92 ? -5.781 27.484 24.781 1 55.06 92 ALA B CA 1
ATOM 1427 C C . ALA B 1 92 ? -6.094 27.734 26.266 1 55.06 92 ALA B C 1
ATOM 1429 O O . ALA B 1 92 ? -5.891 26.859 27.094 1 55.06 92 ALA B O 1
ATOM 1430 N N . GLU B 1 93 ? -6.129 29.047 26.828 1 47 93 GLU B N 1
ATOM 1431 C CA . GLU B 1 93 ? -6.691 29.297 28.156 1 47 93 GLU B CA 1
ATOM 1432 C C . GLU B 1 93 ? -8.094 28.703 28.266 1 47 93 GLU B C 1
ATOM 1434 O O . GLU B 1 93 ? -8.828 28.625 27.281 1 47 93 GLU B O 1
#

pLDDT: mean 85.18, std 15.58, range [34.28, 98.75]

Organism: NCBI:txid1064539

Radius of gyration: 25.3 Å; Cα contacts (8 Å, |Δi|>4): 95; chains: 2; bounding box: 36×71×57 Å

Sequence (186 aa):
MTTGFNTTAADQLKQFADRMERLMDEIDGLKADLKDLRSEVKSAGFNIKALDKLVAIRRKDAGEQEAELLNDLMLYAHATGTPLDIVVPEPAEMTTGFNTTAADQLKQFADRMERLMDEIDGLKADLKDLRSEVKSAGFNIKALDKLVAIRRKDAGEQEAELLNDLMLYAHATGTPLDIVVPEPAE

Nearest PDB structures (foldseek):
  1cxz-assembly1_B  TM=5.835E-01  e=6.968E+00  Homo sapiens
  1cxz-assembly1_B  TM=5.827E-01  e=8.073E+00  Homo sapiens

InterPro domains:
  IPR046367 GapR-like, DNA-binding domain [PF10073] (9-79)

Secondary structure (DSSP, 8-state):
------HHHHHHHHHHHHHHHHHHHHHHHHHHHHHHHHHHHHHTT--HHHHHHHHHHHHHTTSTHHHHHHHHHHHHHHHHT------------/------HHHHHHHHHHHHHHHHHHHHHHHHHHHHHHHHHHHHHTT--HHHHHHHHHHHHGGG-HHHHHHHHHHHHHHHHHT------------

Foldseek 3Di:
DPPPPDPVNVVVVVVVVVVVVVVVVVVVVVVVVVVVVLVVCVVVPHDSVVVVLVVVCVVCVVPCPSVVVVVVVVVVCVVVVNDDPDDDPDDDD/DPPPPDPVNVVVVVVVVVVVVVVVVVVVVVVVVVVVVLVVCVVVPHDSVVVVLVVVCVVCVCVVPSVVVVVVVVVVCVVVVNDPPDDDPDDDD

Solvent-accessible surface area (backbone atoms only — not comparable to full-atom values): 10764 Å² total; per-residue (Å²): 130,83,75,66,70,50,73,65,57,46,51,51,50,52,52,51,46,52,52,50,46,51,49,51,50,52,40,51,53,46,52,52,50,48,52,51,49,48,52,51,41,43,74,73,69,47,60,55,69,59,49,50,52,51,43,47,31,62,67,34,46,85,40,65,57,58,59,45,46,54,51,49,49,56,48,52,26,58,77,68,68,47,85,70,96,70,82,72,77,69,76,81,129,128,81,75,66,70,50,73,67,59,47,52,51,50,51,51,52,46,52,50,49,47,50,48,50,50,52,42,51,52,46,50,52,50,50,51,51,49,49,51,52,41,42,73,74,70,46,61,54,68,59,48,50,52,51,43,46,30,60,68,34,50,83,31,59,57,57,56,45,46,53,51,48,50,54,49,52,26,58,76,68,68,47,84,68,94,70,82,71,76,70,75,81,129